Protein AF-A0A7S1PW30-F1 (afdb_monomer_lite)

InterPro domains:
  IPR004843 Calcineurin-like, phosphoesterase domain [PF00149] (22-98)
  IPR025733 Purple acid phosphatase, C-terminal domain [PF14008] (109-166)
  IPR029052 Metallo-dependent phosphatase-like [G3DSA:3.60.21.10] (1-177)
  IPR029052 Metallo-dependent phosphatase-like [SSF56300] (1-169)
  IPR039331 Purple acid phosphatase-like [PTHR22953] (2-166)

Secondary structure (DSSP, 8-state):
----EEEEETTEEEEEE-TTS--STTSHHHHHHHHHHHT--TTT--EEEEEESS-SS--BSSS-TTT-HHHHHHHHHHHHHHHHTT--EEEE-SSSSEEEEPPBTTBEEEEE--S--SS-----B---TTEEEEE-SS-EEEEEEEETTEEEEEEEETTT--EEEEEEEPPPP-----PPP-------------PPPPPPPP------------EEEEE-------SSHHHHHHHHHHHHTTTSTTS-------PPPPP-------

Organism: Alexandrium catenella (NCBI:txid2925)

pLDDT: mean 75.33, std 28.4, range [26.28, 98.69]

Structure (mmCIF, N/CA/C/O backbone):
data_AF-A0A7S1PW30-F1
#
_entry.id   AF-A0A7S1PW30-F1
#
loop_
_atom_site.group_PDB
_atom_site.id
_atom_site.type_symbol
_atom_site.label_atom_id
_atom_site.label_alt_id
_atom_site.label_comp_id
_atom_site.label_asym_id
_atom_site.label_entity_id
_atom_site.label_seq_id
_atom_site.pdbx_PDB_ins_code
_atom_site.Cartn_x
_atom_site.Cartn_y
_atom_site.Cartn_z
_atom_site.occupancy
_atom_site.B_iso_or_equiv
_atom_site.auth_seq_id
_atom_site.auth_comp_id
_atom_site.auth_asym_id
_atom_site.auth_atom_id
_atom_site.pdbx_PDB_model_num
ATOM 1 N N . GLY A 1 1 ? -5.885 22.449 0.051 1.00 41.50 1 GLY A N 1
ATOM 2 C CA . GLY A 1 1 ? -6.879 21.425 -0.323 1.00 41.50 1 GLY A CA 1
ATOM 3 C C . GLY A 1 1 ? -6.753 20.255 0.627 1.00 41.50 1 GLY A C 1
ATOM 4 O O . GLY A 1 1 ? -5.640 20.000 1.075 1.00 41.50 1 GLY A O 1
ATOM 5 N N . ASN A 1 2 ? -7.862 19.587 0.955 1.00 56.00 2 ASN A N 1
ATOM 6 C CA . ASN A 1 2 ? -7.863 18.388 1.801 1.00 56.00 2 ASN A CA 1
ATOM 7 C C . ASN A 1 2 ? -7.032 17.306 1.107 1.00 56.00 2 ASN A C 1
ATOM 9 O O . ASN A 1 2 ? -7.432 16.819 0.054 1.00 56.00 2 ASN A O 1
ATOM 13 N N . SER A 1 3 ? -5.846 17.006 1.635 1.00 85.56 3 SER A N 1
ATOM 14 C CA . SER A 1 3 ? -4.901 16.094 0.978 1.00 85.56 3 SER A CA 1
ATOM 15 C C . SER A 1 3 ? -4.801 14.722 1.649 1.00 85.56 3 SER A C 1
ATOM 17 O O . SER A 1 3 ? -4.144 13.840 1.119 1.00 85.56 3 SER A O 1
ATOM 19 N N . PHE A 1 4 ? -5.517 14.515 2.753 1.00 95.19 4 PHE A N 1
ATOM 20 C CA . PHE A 1 4 ? -5.668 13.244 3.459 1.00 95.19 4 PHE A CA 1
ATOM 21 C C . PHE A 1 4 ? -7.138 13.045 3.837 1.00 95.19 4 PHE A C 1
ATOM 23 O O . PHE A 1 4 ? -7.868 14.025 4.014 1.00 95.19 4 PHE A O 1
ATOM 30 N N . TYR A 1 5 ? -7.588 11.793 3.897 1.00 96.19 5 TYR A N 1
ATOM 31 C CA . TYR A 1 5 ? -8.983 11.448 4.181 1.00 96.19 5 TYR A CA 1
ATOM 32 C C . TYR A 1 5 ? -9.137 9.979 4.586 1.00 96.19 5 TYR A C 1
ATOM 34 O O . TYR A 1 5 ? -8.259 9.152 4.347 1.00 96.19 5 TYR A O 1
ATOM 42 N N . GLY A 1 6 ? -10.282 9.666 5.186 1.00 96.38 6 GLY A N 1
ATOM 43 C CA . GLY A 1 6 ? -10.700 8.320 5.556 1.00 96.38 6 GLY A CA 1
ATOM 44 C C . GLY A 1 6 ? -11.977 7.955 4.812 1.00 96.38 6 GLY A C 1
ATOM 45 O O . GLY A 1 6 ? -12.787 8.827 4.490 1.00 96.38 6 GLY A O 1
ATOM 46 N N . LEU A 1 7 ? -12.140 6.677 4.491 1.00 95.38 7 LEU A N 1
ATOM 47 C CA . LEU A 1 7 ? -13.299 6.174 3.771 1.00 95.38 7 LEU A CA 1
ATOM 48 C C . LEU A 1 7 ? -13.636 4.757 4.235 1.00 95.38 7 LEU A C 1
ATOM 50 O O . LEU A 1 7 ? -12.784 3.873 4.217 1.00 95.38 7 LEU A O 1
ATOM 54 N N . GLN A 1 8 ? -14.898 4.526 4.585 1.00 96.44 8 GLN A N 1
ATOM 55 C CA . GLN A 1 8 ? -15.419 3.186 4.845 1.00 96.44 8 GLN A CA 1
ATOM 56 C C . GLN A 1 8 ? -16.205 2.698 3.628 1.00 96.44 8 GLN A C 1
ATOM 58 O O . GLN A 1 8 ? -17.135 3.365 3.177 1.00 96.44 8 GLN A O 1
ATOM 63 N N . LEU A 1 9 ? -15.832 1.535 3.090 1.00 94.25 9 LEU A N 1
ATOM 64 C CA . LEU A 1 9 ? -16.509 0.898 1.957 1.00 94.25 9 LEU A CA 1
ATOM 65 C C . LEU A 1 9 ? -16.756 -0.576 2.273 1.00 94.25 9 LEU A C 1
ATOM 67 O O . LEU A 1 9 ? -15.846 -1.399 2.194 1.00 94.25 9 LEU A O 1
ATOM 71 N N . GLY A 1 10 ? -17.990 -0.941 2.617 1.00 94.88 10 GLY A N 1
ATOM 72 C CA . GLY A 1 10 ? -18.307 -2.321 2.988 1.00 94.88 10 GLY A CA 1
ATOM 73 C C . GLY A 1 10 ? -17.451 -2.792 4.170 1.00 94.88 10 GLY A C 1
ATOM 74 O O . GLY A 1 10 ? -17.548 -2.238 5.256 1.00 94.88 10 GLY A O 1
ATOM 75 N N . CYS A 1 11 ? -16.600 -3.800 3.956 1.00 96.31 11 CYS A N 1
ATOM 76 C CA . CYS A 1 11 ? -15.772 -4.405 5.007 1.00 96.31 11 CYS A CA 1
ATOM 77 C C . CYS A 1 11 ? -14.372 -3.778 5.180 1.00 96.31 11 CYS A C 1
ATOM 79 O O . CYS A 1 11 ? -13.512 -4.387 5.822 1.00 96.31 11 CYS A O 1
ATOM 81 N N . VAL A 1 12 ? -14.117 -2.591 4.615 1.00 97.69 12 VAL A N 1
ATOM 82 C CA . VAL A 1 12 ? -12.815 -1.913 4.712 1.00 97.69 12 VAL A CA 1
ATOM 83 C C . VAL A 1 12 ? -12.916 -0.485 5.224 1.00 97.69 12 VAL A C 1
ATOM 85 O O . VAL A 1 12 ? -13.768 0.283 4.781 1.00 97.69 12 VAL A O 1
ATOM 88 N N . HIS A 1 13 ? -11.992 -0.133 6.116 1.00 98.12 13 HIS A N 1
ATOM 89 C CA . HIS A 1 13 ? -11.640 1.231 6.484 1.00 98.12 13 HIS A CA 1
ATOM 90 C C . HIS A 1 13 ? -10.336 1.585 5.770 1.00 98.12 13 HIS A C 1
ATOM 92 O O . HIS A 1 13 ? -9.282 0.997 6.014 1.00 98.12 13 HIS A O 1
ATOM 98 N N . LEU A 1 14 ? -10.421 2.520 4.836 1.00 97.94 14 LEU A N 1
ATOM 99 C CA . LEU A 1 14 ? -9.310 3.002 4.033 1.00 97.94 14 LEU A CA 1
ATOM 100 C C . LEU A 1 14 ? -8.870 4.363 4.560 1.00 97.94 14 LEU A C 1
ATOM 102 O O . LEU A 1 14 ? -9.690 5.263 4.717 1.00 97.94 14 LEU A O 1
ATOM 106 N N . ILE A 1 15 ? -7.577 4.522 4.797 1.00 98.25 15 ILE A N 1
ATOM 107 C CA . ILE A 1 15 ? -6.957 5.789 5.179 1.00 98.25 15 ILE A CA 1
ATOM 108 C C . ILE A 1 15 ? -6.058 6.221 4.029 1.00 98.25 15 ILE A C 1
ATOM 110 O O . ILE A 1 15 ? -5.300 5.410 3.509 1.00 98.25 15 ILE A O 1
ATOM 114 N N . ALA A 1 16 ? -6.122 7.483 3.626 1.00 97.94 16 ALA A N 1
ATOM 115 C CA . ALA A 1 16 ? -5.214 8.078 2.659 1.00 97.94 16 ALA A CA 1
ATOM 116 C C . ALA A 1 16 ? -4.397 9.178 3.339 1.00 97.94 16 ALA A C 1
ATOM 118 O O . ALA A 1 16 ? -4.969 10.151 3.832 1.00 97.94 16 ALA A O 1
ATOM 119 N N . LEU A 1 17 ? -3.071 9.028 3.350 1.00 97.69 17 LEU A N 1
ATOM 120 C CA . LEU A 1 17 ? -2.133 10.028 3.860 1.00 97.69 17 LEU A CA 1
ATOM 121 C C . LEU A 1 17 ? -1.359 10.671 2.711 1.00 97.69 17 LEU A C 1
ATOM 123 O O . LEU A 1 17 ? -1.000 10.018 1.729 1.00 97.69 17 LEU A O 1
ATOM 127 N N . ASN A 1 18 ? -1.065 11.958 2.859 1.00 96.56 18 ASN A N 1
ATOM 128 C CA . ASN A 1 18 ? -0.246 12.710 1.927 1.00 96.56 18 ASN A CA 1
ATOM 129 C C . ASN A 1 18 ? 1.173 12.893 2.487 1.00 96.56 18 ASN A C 1
ATOM 131 O O . ASN A 1 18 ? 1.346 13.562 3.510 1.00 96.56 18 ASN A O 1
ATOM 135 N N . PRO A 1 19 ? 2.208 12.360 1.813 1.00 94.69 19 PRO A N 1
ATOM 136 C CA . PRO A 1 19 ? 3.595 12.576 2.217 1.00 94.69 19 PRO A CA 1
ATOM 137 C C . PRO A 1 19 ? 4.085 14.008 1.958 1.00 94.69 19 PRO A C 1
ATOM 139 O O . PRO A 1 19 ? 5.127 14.382 2.476 1.00 94.69 19 PRO A O 1
ATOM 142 N N . TYR A 1 20 ? 3.356 14.821 1.187 1.00 94.25 20 TYR A N 1
ATOM 143 C CA . TYR A 1 20 ? 3.766 16.162 0.748 1.00 94.25 20 TYR A CA 1
ATOM 144 C C . TYR A 1 20 ? 3.061 17.309 1.483 1.00 94.25 20 TYR A C 1
ATOM 146 O O . TYR A 1 20 ? 3.047 18.445 1.009 1.00 94.25 20 TYR A O 1
ATOM 154 N N . THR A 1 21 ? 2.462 17.021 2.635 1.00 92.50 21 THR A N 1
ATOM 155 C CA . THR A 1 21 ? 1.984 18.029 3.589 1.00 92.50 21 THR A CA 1
ATOM 156 C C . THR A 1 21 ? 2.790 17.933 4.882 1.00 92.50 21 THR A C 1
ATOM 158 O O . THR A 1 21 ? 3.492 16.951 5.113 1.00 92.50 21 THR A O 1
ATOM 161 N N . GLU A 1 22 ? 2.690 18.955 5.732 1.00 91.38 22 GLU A N 1
ATOM 162 C CA . GLU A 1 22 ? 3.255 18.920 7.080 1.00 91.38 22 GLU A CA 1
ATOM 163 C C . GLU A 1 22 ? 2.772 17.664 7.825 1.00 91.38 22 GLU A C 1
ATOM 165 O O . GLU A 1 22 ? 1.581 17.339 7.793 1.00 91.38 22 GLU A O 1
ATOM 170 N N . SER A 1 23 ? 3.707 16.945 8.448 1.00 90.69 23 SER A N 1
ATOM 171 C CA . SER A 1 23 ? 3.481 15.606 9.002 1.00 90.69 23 SER A CA 1
ATOM 172 C C . SER A 1 23 ? 4.077 15.422 10.399 1.00 90.69 23 SER A C 1
ATOM 174 O O . SER A 1 23 ? 4.198 14.291 10.859 1.00 90.69 23 SER A O 1
ATOM 176 N N . SER A 1 24 ? 4.494 16.501 11.063 1.00 90.69 24 SER A N 1
ATOM 177 C CA . SER A 1 24 ? 4.845 16.480 12.488 1.00 90.69 24 SER A CA 1
ATOM 178 C C . SER A 1 24 ? 3.660 16.055 13.367 1.00 90.69 24 SER A C 1
ATOM 180 O O . SER A 1 24 ? 2.508 16.092 12.937 1.00 90.69 24 SER A O 1
ATOM 182 N N . GLU A 1 25 ? 3.923 15.695 14.623 1.00 89.06 25 GLU A N 1
ATOM 183 C CA . GLU A 1 25 ? 2.882 15.319 15.597 1.00 89.06 25 GLU A CA 1
ATOM 184 C C . GLU A 1 25 ? 1.859 16.448 15.839 1.00 89.06 25 GLU A C 1
ATOM 186 O O . GLU A 1 25 ? 0.677 16.208 16.061 1.00 89.06 25 GLU A O 1
ATOM 191 N N . ALA A 1 26 ? 2.286 17.708 15.705 1.00 91.00 26 ALA A N 1
ATOM 192 C CA . ALA A 1 26 ? 1.406 18.875 15.790 1.00 91.00 26 ALA A CA 1
ATOM 193 C C . ALA A 1 26 ? 0.643 19.175 14.484 1.00 91.00 26 ALA A C 1
ATOM 195 O O . ALA A 1 26 ? -0.138 20.127 14.431 1.00 91.00 26 ALA A O 1
ATOM 196 N N . SER A 1 27 ? 0.891 18.420 13.410 1.00 94.88 27 SER A N 1
ATOM 197 C CA . SER A 1 27 ? 0.279 18.680 12.109 1.00 94.88 27 SER A CA 1
ATOM 198 C C . SER A 1 27 ? -1.215 18.331 12.101 1.00 94.88 27 SER A C 1
ATOM 200 O O . SER A 1 27 ? -1.629 17.361 12.744 1.00 94.88 27 SER A O 1
ATOM 202 N N . PRO A 1 28 ? -2.030 19.038 11.293 1.00 95.31 28 PRO A N 1
ATOM 203 C CA . PRO A 1 28 ? -3.432 18.677 11.101 1.00 95.31 28 PRO A CA 1
ATOM 204 C C . PRO A 1 28 ? -3.626 17.235 10.618 1.00 95.31 28 PRO A C 1
ATOM 206 O O . PRO A 1 28 ? -4.599 16.597 10.998 1.00 95.31 28 PRO A O 1
ATOM 209 N N . GLN A 1 29 ? -2.703 16.711 9.801 1.00 95.75 29 GLN A N 1
ATOM 210 C CA . GLN A 1 29 ? -2.763 15.336 9.302 1.00 95.75 29 GLN A CA 1
ATOM 211 C C . GLN A 1 29 ? -2.561 14.311 10.419 1.00 95.75 29 GLN A C 1
ATOM 213 O O . GLN A 1 29 ? -3.283 13.319 10.465 1.00 95.75 29 GLN A O 1
ATOM 218 N N . HIS A 1 30 ? -1.595 14.539 11.310 1.00 96.06 30 HIS A N 1
ATOM 219 C CA . HIS A 1 30 ? -1.312 13.619 12.408 1.00 96.06 30 HIS A CA 1
ATOM 220 C C . HIS A 1 30 ? -2.461 13.588 13.422 1.00 96.06 30 HIS A C 1
ATOM 222 O O . HIS A 1 30 ? -2.988 12.520 13.713 1.00 96.06 30 HIS A O 1
ATOM 228 N N . GLN A 1 31 ? -2.930 14.758 13.865 1.00 96.00 31 GLN A N 1
ATOM 229 C CA . GLN A 1 31 ? -4.071 14.862 14.785 1.00 96.00 31 GLN A CA 1
ATOM 230 C C . GLN A 1 31 ? -5.351 14.270 14.182 1.00 96.00 31 GLN A C 1
ATOM 232 O O . GLN A 1 31 ? -6.128 13.603 14.864 1.00 96.00 31 GLN A O 1
ATOM 237 N N . TRP A 1 32 ? -5.572 14.491 12.882 1.00 96.88 32 TRP A N 1
ATOM 238 C CA . TRP A 1 32 ? -6.673 13.861 12.166 1.00 96.88 32 TRP A CA 1
ATOM 239 C C . TRP A 1 32 ? -6.529 12.334 12.133 1.00 96.88 32 TRP A C 1
ATOM 241 O O . TRP A 1 32 ? -7.508 11.636 12.383 1.00 96.88 32 TRP A O 1
ATOM 251 N N . LEU A 1 33 ? -5.329 11.806 11.872 1.00 97.69 33 LEU A N 1
ATOM 252 C CA . LEU A 1 33 ? -5.077 10.365 11.838 1.00 97.69 33 LEU A CA 1
ATOM 253 C C . LEU A 1 33 ? -5.362 9.708 13.195 1.00 97.69 33 LEU A C 1
ATOM 255 O O . LEU A 1 33 ? -5.980 8.646 13.228 1.00 97.69 33 LEU A O 1
ATOM 259 N N . GLU A 1 34 ? -4.966 10.331 14.306 1.00 97.31 34 GLU A N 1
ATOM 260 C CA . GLU A 1 34 ? -5.293 9.841 15.653 1.00 97.31 34 GLU A CA 1
ATOM 261 C C . GLU A 1 34 ? -6.810 9.716 15.857 1.00 97.31 34 GLU A C 1
ATOM 263 O O . GLU A 1 34 ? -7.306 8.680 16.307 1.00 97.31 34 GLU A O 1
ATOM 268 N N . GLN A 1 35 ? -7.560 10.752 15.469 1.00 97.06 35 GLN A N 1
ATOM 269 C CA . GLN A 1 35 ? -9.020 10.772 15.570 1.00 97.06 35 GLN A CA 1
ATOM 270 C C . GLN A 1 35 ? -9.679 9.749 14.640 1.00 97.06 35 GLN A C 1
ATOM 272 O O . GLN A 1 35 ? -10.652 9.102 15.026 1.00 97.06 35 GLN A O 1
ATOM 277 N N . GLU A 1 36 ? -9.158 9.587 13.425 1.00 97.69 36 GLU A N 1
ATOM 278 C CA . GLU A 1 36 ? -9.674 8.634 12.447 1.00 97.69 36 GLU A CA 1
ATOM 279 C C . GLU A 1 36 ? -9.443 7.190 12.909 1.00 97.69 36 GLU A C 1
ATOM 281 O O . GLU A 1 36 ? -10.358 6.370 12.869 1.00 97.69 36 GLU A O 1
ATOM 286 N N . LEU A 1 37 ? -8.256 6.883 13.441 1.00 97.62 37 LEU A N 1
ATOM 287 C CA . LEU A 1 37 ? -7.941 5.560 13.983 1.00 97.62 37 LEU A CA 1
ATOM 288 C C . LEU A 1 37 ? -8.763 5.220 15.229 1.00 97.62 37 LEU A C 1
ATOM 290 O O . LEU A 1 37 ? -9.097 4.052 15.437 1.00 97.62 37 LEU A O 1
ATOM 294 N N . ALA A 1 38 ? -9.146 6.217 16.030 1.00 96.12 38 ALA A N 1
ATOM 295 C CA . ALA A 1 38 ? -10.061 6.016 17.152 1.00 96.12 38 ALA A CA 1
ATOM 296 C C . ALA A 1 38 ? -11.476 5.593 16.708 1.00 96.12 38 ALA A C 1
ATOM 298 O O . ALA A 1 38 ? -12.194 4.968 17.487 1.00 96.12 38 ALA A O 1
ATOM 299 N N . ARG A 1 39 ? -11.867 5.894 15.461 1.00 93.81 39 ARG A N 1
ATOM 300 C CA . ARG A 1 39 ? -13.171 5.532 14.875 1.00 93.81 39 ARG A CA 1
ATOM 301 C C . ARG A 1 39 ? -13.180 4.167 14.192 1.00 93.81 39 ARG A C 1
ATOM 303 O O . ARG A 1 39 ? -14.247 3.706 13.792 1.00 93.81 39 ARG A O 1
ATOM 310 N N . VAL A 1 40 ? -12.021 3.528 14.030 1.00 95.56 40 VAL A N 1
ATOM 311 C CA . VAL A 1 40 ? -11.930 2.219 13.377 1.00 95.56 40 VAL A CA 1
ATOM 312 C C . VAL A 1 40 ? -12.571 1.153 14.265 1.00 95.56 40 VAL A C 1
ATOM 314 O O . VAL A 1 40 ? -12.005 0.737 15.281 1.00 95.56 40 VAL A O 1
ATOM 317 N N . ASP A 1 41 ? -13.726 0.659 13.826 1.00 94.19 41 ASP A N 1
ATOM 318 C CA . ASP A 1 41 ? -14.368 -0.537 14.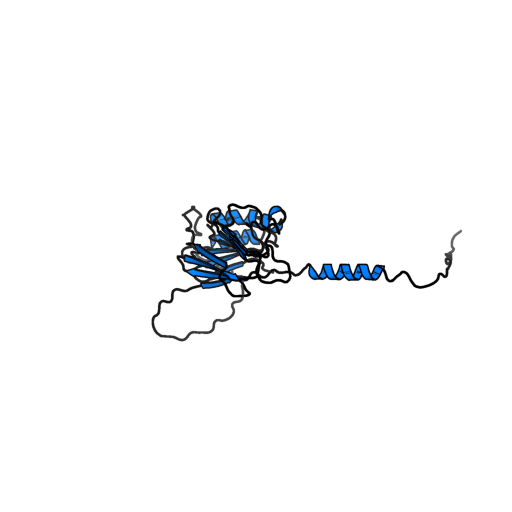362 1.00 94.19 41 ASP A CA 1
ATOM 319 C C . ASP A 1 41 ? -14.070 -1.736 13.449 1.00 94.19 41 ASP A C 1
ATOM 321 O O . ASP A 1 41 ? -14.560 -1.828 12.318 1.00 94.19 41 ASP A O 1
ATOM 325 N N . ARG A 1 42 ? -13.262 -2.681 13.948 1.00 93.81 42 ARG A N 1
ATOM 326 C CA . ARG A 1 42 ? -12.867 -3.893 13.207 1.00 93.81 42 ARG A CA 1
ATOM 327 C C . ARG A 1 42 ? -13.982 -4.946 13.136 1.00 93.81 42 ARG A C 1
ATOM 329 O O . ARG A 1 42 ? -13.849 -5.892 12.365 1.00 93.81 42 ARG A O 1
ATOM 336 N N . GLY A 1 43 ? -15.064 -4.795 13.904 1.00 94.44 43 GLY A N 1
ATOM 337 C CA . GLY A 1 43 ? -16.282 -5.596 13.767 1.00 94.44 43 GLY A CA 1
ATOM 338 C C . GLY A 1 43 ? -17.116 -5.191 12.549 1.00 94.44 43 GLY A C 1
ATOM 339 O O . GLY A 1 43 ? -17.742 -6.046 11.927 1.00 94.44 43 GLY A O 1
ATOM 340 N N . VAL A 1 44 ? -17.071 -3.910 12.170 1.00 95.12 44 VAL A N 1
ATOM 341 C CA . VAL A 1 44 ? -17.742 -3.372 10.971 1.00 95.12 44 VAL A CA 1
ATOM 342 C C . VAL A 1 44 ? -16.815 -3.427 9.755 1.00 95.12 44 VAL A C 1
ATOM 344 O O . VAL A 1 44 ? -17.179 -3.926 8.690 1.00 95.12 44 VAL A O 1
ATOM 347 N N . THR A 1 45 ? -15.582 -2.957 9.932 1.00 97.06 45 THR A N 1
ATOM 348 C CA . THR A 1 45 ? -14.543 -2.872 8.899 1.00 97.06 45 THR A CA 1
ATOM 349 C C . THR A 1 45 ? -13.336 -3.728 9.284 1.00 97.06 45 THR A C 1
ATOM 351 O O . THR A 1 45 ? -12.341 -3.224 9.809 1.00 97.06 45 THR A O 1
ATOM 354 N N . PRO A 1 46 ? -13.393 -5.054 9.072 1.00 96.81 46 PRO A N 1
ATOM 355 C CA . PRO A 1 46 ? -12.303 -5.942 9.457 1.00 96.81 46 PRO A CA 1
ATOM 356 C C . PRO A 1 46 ? -10.990 -5.610 8.747 1.00 96.81 46 PRO A C 1
ATOM 358 O O . PRO A 1 46 ? -9.938 -5.830 9.343 1.00 96.81 46 PRO A O 1
ATOM 361 N N . HIS A 1 47 ? -11.019 -5.038 7.538 1.00 97.69 47 HIS A N 1
ATOM 362 C CA . HIS A 1 47 ? -9.812 -4.583 6.840 1.00 97.69 47 HIS A CA 1
ATOM 363 C C . HIS A 1 47 ? -9.489 -3.123 7.158 1.00 97.69 47 HIS A C 1
ATOM 365 O O . HIS A 1 47 ? -10.333 -2.253 6.969 1.00 97.69 47 HIS A O 1
ATOM 371 N N . LEU A 1 48 ? -8.250 -2.849 7.561 1.00 98.25 48 LEU A N 1
ATOM 372 C CA . LEU A 1 48 ? -7.686 -1.509 7.709 1.00 98.25 48 LEU A CA 1
ATOM 373 C C . LEU A 1 48 ? -6.505 -1.356 6.748 1.00 98.25 48 LEU A C 1
ATOM 375 O O . LEU A 1 48 ? -5.499 -2.059 6.883 1.00 98.25 48 LEU A O 1
ATOM 379 N N . LEU A 1 49 ? -6.625 -0.433 5.794 1.00 98.50 49 LEU A N 1
ATOM 380 C CA . LEU A 1 49 ? -5.653 -0.234 4.717 1.00 98.50 49 LEU A CA 1
ATOM 381 C C . LEU A 1 49 ? -5.186 1.223 4.651 1.00 98.50 49 LEU A C 1
ATOM 383 O O . LEU A 1 49 ? -5.973 2.138 4.889 1.00 98.50 49 LEU A O 1
ATOM 387 N N . LEU A 1 50 ? -3.930 1.433 4.258 1.00 98.62 50 LEU A N 1
ATOM 388 C CA . LEU A 1 50 ? -3.373 2.758 3.975 1.00 98.62 50 LEU A CA 1
ATOM 389 C C . LEU A 1 50 ? -3.103 2.919 2.480 1.00 98.62 50 LEU A C 1
ATOM 391 O O . LEU A 1 50 ? -2.503 2.045 1.855 1.00 98.62 50 LEU A O 1
ATOM 395 N N . LEU A 1 51 ? -3.464 4.081 1.948 1.00 98.25 51 LEU A N 1
ATOM 396 C CA . LEU A 1 51 ? -2.947 4.634 0.707 1.00 98.25 51 LEU A CA 1
ATOM 397 C C . LEU A 1 51 ? -1.987 5.779 1.030 1.00 98.25 51 LEU A C 1
ATOM 399 O O . LEU A 1 51 ? -2.308 6.681 1.800 1.00 98.25 51 LEU A O 1
ATOM 403 N N . THR A 1 52 ? -0.820 5.773 0.407 1.00 97.56 52 THR A N 1
ATOM 404 C CA . THR A 1 52 ? 0.122 6.898 0.432 1.00 97.56 52 THR A CA 1
ATOM 405 C C . THR A 1 52 ? 0.819 6.968 -0.913 1.00 97.56 52 THR A C 1
ATOM 407 O O . THR A 1 52 ? 1.024 5.941 -1.547 1.00 97.56 52 THR A O 1
ATOM 410 N N . HIS A 1 53 ? 1.180 8.156 -1.393 1.00 97.06 53 HIS A N 1
ATOM 411 C CA . HIS A 1 53 ? 1.830 8.246 -2.699 1.00 97.06 53 HIS A CA 1
ATOM 412 C C . HIS A 1 53 ? 3.212 7.577 -2.697 1.00 97.06 53 HIS A C 1
ATOM 414 O O . HIS A 1 53 ? 3.465 6.705 -3.525 1.00 97.06 53 HIS A O 1
ATOM 420 N N . ALA A 1 54 ? 4.071 7.945 -1.745 1.00 96.81 54 ALA A N 1
ATOM 421 C CA . ALA A 1 54 ? 5.432 7.433 -1.648 1.00 96.81 54 ALA A CA 1
ATOM 422 C C . ALA A 1 54 ? 5.514 6.189 -0.737 1.00 96.81 54 ALA A C 1
ATOM 424 O O . ALA A 1 54 ? 4.937 6.207 0.360 1.00 96.81 54 ALA A O 1
ATOM 425 N N . PRO A 1 55 ? 6.206 5.118 -1.172 1.00 97.38 55 PRO A N 1
ATOM 426 C CA . PRO A 1 55 ? 6.338 3.871 -0.427 1.00 97.38 55 PRO A CA 1
ATOM 427 C C . PRO A 1 55 ? 7.199 4.042 0.825 1.00 97.38 55 PRO A C 1
ATOM 429 O O . PRO A 1 55 ? 8.154 4.810 0.846 1.00 97.38 55 PRO A O 1
ATOM 432 N N . TRP A 1 56 ? 6.874 3.287 1.874 1.00 96.12 56 TRP A N 1
ATOM 433 C CA . TRP A 1 56 ? 7.688 3.224 3.098 1.00 96.12 56 TRP A CA 1
ATOM 434 C C . TRP A 1 56 ? 8.705 2.090 3.081 1.00 96.12 56 TRP A C 1
ATOM 436 O O . TRP A 1 56 ? 9.703 2.173 3.785 1.00 96.12 56 TRP A O 1
ATOM 446 N N . GLU A 1 57 ? 8.436 1.051 2.295 1.00 96.06 57 GLU A N 1
ATOM 447 C CA . GLU A 1 57 ? 9.264 -0.143 2.155 1.00 96.06 57 GLU A CA 1
ATOM 448 C C . GLU A 1 57 ? 9.286 -0.531 0.677 1.00 96.06 57 GLU A C 1
ATOM 450 O O . GLU A 1 57 ? 8.231 -0.774 0.085 1.00 96.06 57 GLU A O 1
ATOM 455 N N . HIS A 1 58 ? 10.476 -0.547 0.081 1.00 97.25 58 HIS A N 1
ATOM 456 C CA . HIS A 1 58 ? 10.743 -1.006 -1.281 1.00 97.25 58 HIS A CA 1
ATOM 457 C C . HIS A 1 58 ? 12.245 -1.257 -1.447 1.00 97.25 58 HIS A C 1
ATOM 459 O O . HIS A 1 58 ? 13.056 -0.828 -0.631 1.00 97.25 58 HIS A O 1
ATOM 465 N N . SER A 1 59 ? 12.628 -1.934 -2.524 1.00 97.75 59 SER A N 1
ATOM 466 C CA . SER A 1 59 ? 14.028 -2.237 -2.843 1.00 97.75 59 SER A CA 1
ATOM 467 C C . SER A 1 59 ? 14.499 -1.638 -4.167 1.00 97.75 59 SER A C 1
ATOM 469 O O . SER A 1 59 ? 15.633 -1.883 -4.579 1.00 97.75 59 SER A O 1
ATOM 471 N N . SER A 1 60 ? 13.657 -0.859 -4.855 1.00 97.19 60 SER A N 1
ATOM 472 C CA . SER A 1 60 ? 14.066 -0.091 -6.041 1.00 97.19 60 SER A CA 1
ATOM 473 C C . SER A 1 60 ? 15.326 0.726 -5.757 1.00 97.19 60 SER A C 1
ATOM 475 O O . SER A 1 60 ? 15.451 1.310 -4.686 1.00 97.19 60 SER A O 1
ATOM 477 N N . ARG A 1 61 ? 16.243 0.807 -6.729 1.00 96.94 61 ARG A N 1
ATOM 478 C CA . ARG A 1 61 ? 17.435 1.670 -6.666 1.00 96.94 61 ARG A CA 1
ATOM 479 C C . ARG A 1 61 ? 17.120 3.161 -6.798 1.00 96.94 61 ARG A C 1
ATOM 481 O O . ARG A 1 61 ? 17.994 3.973 -6.512 1.00 96.94 61 ARG A O 1
ATOM 488 N N . VAL A 1 62 ? 15.912 3.506 -7.232 1.00 95.12 62 VAL A N 1
ATOM 489 C CA . VAL A 1 62 ? 15.417 4.878 -7.399 1.00 95.12 62 VAL A CA 1
ATOM 490 C C . VAL A 1 62 ? 14.417 5.197 -6.287 1.00 95.12 62 VAL A C 1
ATOM 492 O O . VAL A 1 62 ? 13.657 4.309 -5.895 1.00 95.12 62 VAL A O 1
ATOM 495 N N . HIS A 1 63 ? 14.420 6.452 -5.821 1.00 94.62 63 HIS A N 1
ATOM 496 C CA . HIS A 1 63 ? 13.615 6.957 -4.698 1.00 94.62 63 HIS A CA 1
ATOM 497 C C . HIS A 1 63 ? 13.909 6.272 -3.363 1.00 94.62 63 HIS A C 1
ATOM 499 O O . HIS A 1 63 ? 12.984 5.930 -2.637 1.00 94.62 63 HIS A O 1
ATOM 505 N N . GLN A 1 64 ? 15.190 6.055 -3.043 1.00 93.50 64 GLN A N 1
ATOM 506 C CA . GLN A 1 64 ? 15.583 5.523 -1.735 1.00 93.50 64 GLN A CA 1
ATOM 507 C C . GLN A 1 64 ? 14.957 6.341 -0.604 1.00 93.50 64 GLN A C 1
ATOM 509 O O . GLN A 1 64 ? 14.957 7.573 -0.648 1.00 93.50 64 GLN A O 1
ATOM 514 N N . ILE A 1 65 ? 14.438 5.656 0.414 1.00 88.50 65 ILE A N 1
ATOM 515 C CA . ILE A 1 65 ? 13.696 6.297 1.503 1.00 88.50 65 ILE A CA 1
ATOM 516 C C . ILE A 1 65 ? 14.550 7.336 2.247 1.00 88.50 65 ILE A C 1
ATOM 518 O O . ILE A 1 65 ? 14.032 8.368 2.680 1.00 88.50 65 ILE A O 1
ATOM 522 N N . GLU A 1 66 ? 15.865 7.114 2.322 1.00 87.62 66 GLU A N 1
ATOM 523 C CA . GLU A 1 66 ? 16.841 8.018 2.936 1.00 87.62 66 GLU A CA 1
ATOM 524 C C . GLU A 1 66 ? 16.925 9.376 2.217 1.00 87.62 66 GLU A C 1
ATOM 526 O O . GLU A 1 66 ? 17.196 10.399 2.853 1.00 87.62 66 GLU A O 1
ATOM 531 N N . ASP A 1 67 ? 16.637 9.399 0.913 1.00 91.5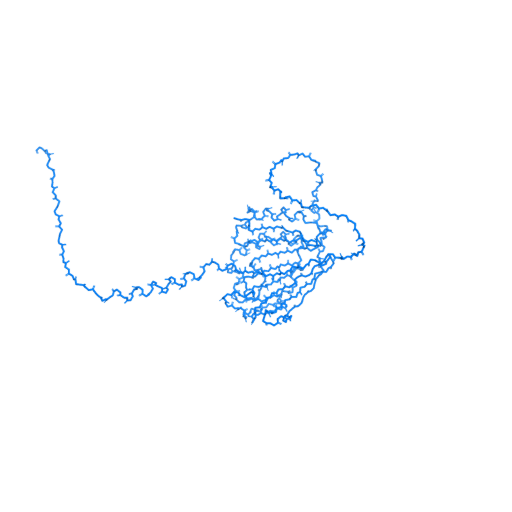6 67 ASP A N 1
ATOM 532 C CA . ASP A 1 67 ? 16.605 10.610 0.089 1.00 91.56 67 ASP A CA 1
ATOM 533 C C . ASP A 1 67 ? 15.210 11.276 0.085 1.00 91.56 67 ASP A C 1
ATOM 535 O O . ASP A 1 67 ? 15.069 12.464 -0.221 1.00 91.56 67 ASP A O 1
ATOM 539 N N . GLU A 1 68 ? 14.167 10.556 0.510 1.00 94.44 68 GLU A N 1
ATOM 540 C CA . GLU A 1 68 ? 12.763 10.983 0.509 1.00 94.44 68 GLU A CA 1
ATOM 541 C C . GLU A 1 68 ? 12.337 11.555 1.875 1.00 94.44 68 GLU A C 1
ATOM 543 O O . GLU A 1 68 ? 11.559 10.972 2.639 1.00 94.44 68 GLU A O 1
ATOM 548 N N . ARG A 1 69 ? 12.844 12.751 2.207 1.00 94.62 69 ARG A N 1
ATOM 549 C CA . ARG A 1 69 ? 12.640 13.385 3.531 1.00 94.62 69 ARG A CA 1
ATOM 550 C C . ARG A 1 69 ? 11.173 13.528 3.943 1.00 94.62 69 ARG A C 1
ATOM 552 O O . ARG A 1 69 ? 10.860 13.363 5.120 1.00 94.62 69 ARG A O 1
ATOM 559 N N . ALA A 1 70 ? 10.295 13.880 3.007 1.00 94.06 70 ALA A N 1
ATOM 560 C CA . ALA A 1 70 ? 8.877 14.096 3.291 1.00 94.06 70 ALA A CA 1
ATOM 561 C C . ALA A 1 70 ? 8.184 12.770 3.665 1.00 94.06 70 ALA A C 1
ATOM 563 O O . ALA A 1 70 ? 7.517 12.673 4.694 1.00 94.06 70 ALA A O 1
ATOM 564 N N . THR A 1 71 ? 8.478 11.711 2.909 1.00 95.25 71 THR A N 1
ATOM 565 C CA . THR A 1 71 ? 8.034 10.337 3.171 1.00 95.25 71 THR A CA 1
ATOM 566 C C . THR A 1 71 ? 8.549 9.816 4.509 1.00 95.25 71 THR A C 1
ATOM 568 O O . THR A 1 71 ? 7.768 9.289 5.300 1.00 95.25 71 THR A O 1
ATOM 571 N N . THR A 1 72 ? 9.837 10.021 4.804 1.00 95.56 72 THR A N 1
ATOM 572 C CA . THR A 1 72 ? 10.447 9.602 6.074 1.00 95.56 72 THR A CA 1
ATOM 573 C C . THR A 1 72 ? 9.789 10.284 7.275 1.00 95.56 72 THR A C 1
ATOM 575 O O . THR A 1 72 ? 9.479 9.620 8.263 1.00 95.56 72 THR A O 1
ATOM 578 N N . ARG A 1 73 ? 9.509 11.594 7.197 1.00 95.38 73 ARG A N 1
ATOM 579 C CA . ARG A 1 73 ? 8.801 12.314 8.271 1.00 95.38 73 ARG A CA 1
ATOM 580 C C . ARG A 1 73 ? 7.379 11.799 8.468 1.00 95.38 73 ARG A C 1
ATOM 582 O O . ARG A 1 73 ? 6.971 11.603 9.610 1.00 95.38 73 ARG A O 1
ATOM 589 N N . LEU A 1 74 ? 6.642 11.555 7.381 1.00 96.25 74 LEU A N 1
ATOM 590 C CA . LEU A 1 74 ? 5.289 11.006 7.466 1.00 96.25 74 LEU A CA 1
ATOM 591 C C . LEU A 1 74 ? 5.298 9.624 8.118 1.00 96.25 74 LEU A C 1
ATOM 593 O O . LEU A 1 74 ? 4.505 9.374 9.027 1.00 96.25 74 LEU A O 1
ATOM 597 N N . ARG A 1 75 ? 6.198 8.743 7.665 1.00 96.38 75 ARG A N 1
ATOM 598 C CA . ARG A 1 75 ? 6.371 7.399 8.214 1.00 96.38 75 ARG A CA 1
ATOM 599 C C . ARG A 1 75 ? 6.684 7.462 9.705 1.00 96.38 75 ARG A C 1
ATOM 601 O O . ARG A 1 75 ? 5.977 6.833 10.481 1.00 96.38 75 ARG A O 1
ATOM 608 N N . TYR A 1 76 ? 7.673 8.262 10.109 1.00 96.19 76 TYR A N 1
ATOM 609 C CA . TYR A 1 76 ? 8.064 8.400 11.514 1.00 96.19 76 TYR A CA 1
ATOM 610 C C . TYR A 1 76 ? 6.885 8.805 12.409 1.00 96.19 76 TYR A C 1
ATOM 612 O O . TYR A 1 76 ? 6.670 8.198 13.454 1.00 96.19 76 TYR A O 1
ATOM 620 N N . ALA A 1 77 ? 6.082 9.779 11.974 1.00 96.00 77 ALA A N 1
ATOM 621 C CA . ALA A 1 77 ? 4.937 10.249 12.746 1.00 96.00 77 ALA A CA 1
ATOM 622 C C . ALA A 1 77 ? 3.726 9.296 12.704 1.00 96.00 77 ALA A C 1
ATOM 624 O O . ALA A 1 77 ? 2.941 9.266 13.643 1.00 96.00 77 ALA A O 1
ATOM 625 N N . SER A 1 78 ? 3.531 8.529 11.626 1.00 96.88 78 SER A N 1
ATOM 626 C CA . SER A 1 78 ? 2.272 7.792 11.390 1.00 96.88 78 SER A CA 1
ATOM 627 C C . SER A 1 78 ? 2.384 6.281 11.598 1.00 96.88 78 SER A C 1
ATOM 629 O O . SER A 1 78 ? 1.410 5.635 11.986 1.00 96.88 78 SER A O 1
ATOM 631 N N . GLU A 1 79 ? 3.552 5.688 11.338 1.00 96.38 79 GLU A N 1
ATOM 632 C CA . GLU A 1 79 ? 3.768 4.241 11.433 1.00 96.38 79 GLU A CA 1
ATOM 633 C C . GLU A 1 79 ? 3.486 3.687 12.843 1.00 96.38 79 GLU A C 1
ATOM 635 O O . GLU A 1 79 ? 2.820 2.650 12.919 1.00 96.38 79 GLU A O 1
ATOM 640 N N . PRO A 1 80 ? 3.877 4.347 13.957 1.00 96.19 80 PRO A N 1
ATOM 641 C CA . PRO A 1 80 ? 3.548 3.859 15.298 1.00 96.19 80 PRO A CA 1
ATOM 642 C C . PRO A 1 80 ? 2.036 3.732 15.535 1.00 96.19 80 PRO A C 1
ATOM 644 O O . PRO A 1 80 ? 1.570 2.681 15.986 1.00 96.19 80 PRO A O 1
ATOM 647 N N . LEU A 1 81 ? 1.261 4.755 15.152 1.00 97.06 81 LEU A N 1
ATOM 648 C CA . LEU A 1 81 ? -0.199 4.775 15.293 1.00 97.06 81 LEU A CA 1
ATOM 649 C C . LEU A 1 81 ? -0.856 3.660 14.465 1.00 97.06 81 LEU A C 1
ATOM 651 O O . LEU A 1 81 ? -1.711 2.918 14.952 1.00 97.06 81 LEU A O 1
ATOM 655 N N . LEU A 1 82 ? -0.413 3.482 13.219 1.00 97.06 82 LEU A N 1
ATOM 656 C CA . LEU A 1 82 ? -0.942 2.458 12.315 1.00 97.06 82 LEU A CA 1
ATOM 657 C C . LEU A 1 82 ? -0.567 1.034 12.750 1.00 97.06 82 LEU A C 1
ATOM 659 O O . LEU A 1 82 ? -1.386 0.115 12.644 1.00 97.06 82 L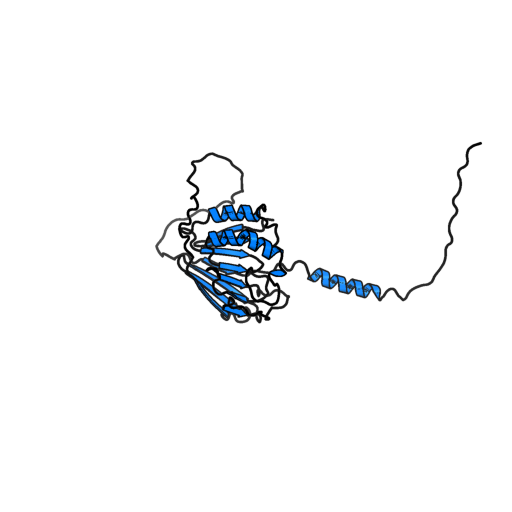EU A O 1
ATOM 663 N N . LYS A 1 83 ? 0.649 0.832 13.277 1.00 95.25 83 LYS A N 1
ATOM 664 C CA . LYS A 1 83 ? 1.073 -0.450 13.862 1.00 95.25 83 LYS A CA 1
ATOM 665 C C . LYS A 1 83 ? 0.245 -0.787 15.099 1.00 95.25 83 LYS A C 1
ATOM 667 O O . LYS A 1 83 ? -0.206 -1.930 15.221 1.00 95.25 83 LYS A O 1
ATOM 672 N N . GLN A 1 84 ? -0.020 0.193 15.965 1.00 94.69 84 GLN A N 1
ATOM 673 C CA . GLN A 1 84 ? -0.910 0.031 17.116 1.00 94.69 84 GLN A CA 1
ATOM 674 C C . GLN A 1 84 ? -2.343 -0.315 16.681 1.00 94.69 84 GLN A C 1
ATOM 676 O O . GLN A 1 84 ? -2.960 -1.211 17.257 1.00 94.69 84 GLN A O 1
ATOM 681 N N . ALA A 1 85 ? -2.840 0.310 15.611 1.00 95.88 85 ALA A N 1
ATOM 682 C CA . ALA A 1 85 ? -4.136 -0.003 15.006 1.00 95.88 85 ALA A CA 1
ATOM 683 C C . ALA A 1 85 ? -4.163 -1.326 14.209 1.00 95.88 85 ALA A C 1
ATOM 685 O O . ALA A 1 85 ? -5.218 -1.731 13.714 1.00 95.88 85 ALA A O 1
ATOM 686 N N . ARG A 1 86 ? -3.024 -2.031 14.114 1.00 95.50 86 ARG A N 1
ATOM 687 C CA . ARG A 1 86 ? -2.867 -3.318 13.415 1.00 95.50 86 ARG A CA 1
ATOM 688 C C . ARG A 1 86 ? -3.292 -3.219 11.950 1.00 95.50 86 ARG A C 1
ATOM 690 O O . ARG A 1 86 ? -4.100 -4.024 11.487 1.00 95.50 86 ARG A O 1
ATOM 697 N N . ILE A 1 87 ? -2.750 -2.232 11.237 1.00 97.75 87 ILE A N 1
ATOM 698 C CA . ILE A 1 87 ? -2.946 -2.088 9.791 1.00 97.75 87 ILE A CA 1
ATOM 699 C C . ILE A 1 87 ? -2.572 -3.376 9.034 1.00 97.75 87 ILE A C 1
ATOM 701 O O . ILE A 1 87 ? -1.609 -4.070 9.393 1.00 97.75 87 ILE A O 1
ATOM 705 N N . ASP A 1 88 ? -3.347 -3.709 7.999 1.00 97.81 88 ASP A N 1
ATOM 706 C CA . ASP A 1 88 ? -3.188 -4.954 7.240 1.00 97.81 88 ASP A CA 1
ATOM 707 C C . ASP A 1 88 ? -2.215 -4.795 6.067 1.00 97.81 88 ASP A C 1
ATOM 709 O O . ASP A 1 88 ? -1.313 -5.621 5.879 1.00 97.81 88 ASP A O 1
ATOM 713 N N . ALA A 1 89 ? -2.391 -3.729 5.283 1.00 98.25 89 ALA A N 1
ATOM 714 C CA . ALA A 1 89 ? -1.565 -3.450 4.119 1.00 98.25 89 ALA A CA 1
ATOM 715 C C . ALA A 1 89 ? -1.479 -1.955 3.789 1.00 98.25 89 ALA A C 1
ATOM 717 O O . ALA A 1 89 ? -2.373 -1.167 4.109 1.00 98.25 89 ALA A O 1
ATOM 718 N N . ILE A 1 90 ? -0.391 -1.599 3.113 1.00 98.62 90 ILE A N 1
ATOM 719 C CA . ILE A 1 90 ? -0.083 -0.262 2.620 1.00 98.62 90 ILE A CA 1
ATOM 720 C C . ILE A 1 90 ? 0.075 -0.349 1.105 1.00 98.62 90 ILE A C 1
ATOM 722 O O . ILE A 1 90 ? 0.865 -1.152 0.610 1.00 98.62 90 ILE A O 1
ATOM 726 N N . PHE A 1 91 ? -0.660 0.486 0.380 1.00 98.69 91 PHE A N 1
ATOM 727 C CA . PHE A 1 91 ? -0.550 0.632 -1.065 1.00 98.69 91 PHE A CA 1
ATOM 728 C C . PHE A 1 91 ? 0.055 1.986 -1.401 1.00 98.69 91 PHE A C 1
ATOM 730 O O . PHE A 1 91 ? -0.314 3.015 -0.829 1.00 98.69 91 PHE A O 1
ATOM 737 N N . SER A 1 92 ? 0.984 1.969 -2.347 1.00 98.38 92 SER A N 1
ATOM 738 C CA . SER A 1 92 ? 1.740 3.143 -2.755 1.00 98.38 92 SER A CA 1
ATOM 739 C C . SER A 1 92 ? 2.087 3.141 -4.234 1.00 98.38 92 SER A C 1
ATOM 741 O O . SER A 1 92 ? 1.935 2.127 -4.912 1.00 98.38 92 SER A O 1
ATOM 743 N N . GLY A 1 93 ? 2.493 4.303 -4.738 1.00 96.81 93 GLY A N 1
ATOM 744 C CA . GLY A 1 93 ? 2.973 4.509 -6.100 1.00 96.81 93 GLY A CA 1
ATOM 745 C C . GLY A 1 93 ? 4.413 5.011 -6.072 1.00 96.81 93 GLY A C 1
ATOM 746 O O . GLY A 1 93 ? 5.265 4.365 -5.466 1.00 96.81 93 GLY A O 1
ATOM 747 N N . HIS A 1 94 ? 4.649 6.175 -6.691 1.00 97.50 94 HIS A N 1
ATOM 748 C CA . HIS A 1 94 ? 5.917 6.929 -6.716 1.00 97.50 94 HIS A CA 1
ATOM 749 C C . HIS A 1 94 ? 7.077 6.216 -7.422 1.00 97.50 94 HIS A C 1
ATOM 751 O O . HIS A 1 94 ? 7.558 6.679 -8.445 1.00 97.50 94 HIS A O 1
ATOM 757 N N . VAL A 1 95 ? 7.478 5.041 -6.946 1.00 97.88 95 VAL A N 1
ATOM 758 C CA . VAL A 1 95 ? 8.434 4.171 -7.636 1.00 97.88 95 VAL A CA 1
ATOM 759 C C . VAL A 1 95 ? 7.743 3.555 -8.854 1.00 97.88 95 VAL A C 1
ATOM 761 O O . VAL A 1 95 ? 6.772 2.812 -8.710 1.00 97.88 95 VAL A O 1
ATOM 764 N N . HIS A 1 96 ? 8.243 3.844 -10.059 1.00 98.00 96 HIS A N 1
ATOM 765 C CA . HIS A 1 96 ? 7.689 3.377 -11.338 1.00 98.00 96 HIS A CA 1
ATOM 766 C C . HIS A 1 96 ? 7.988 1.899 -11.618 1.00 98.00 96 HIS A C 1
ATOM 768 O O . HIS A 1 96 ? 8.628 1.534 -12.601 1.00 98.00 96 HIS A O 1
ATOM 774 N N . ALA A 1 97 ? 7.531 1.040 -10.720 1.00 98.25 97 ALA A N 1
ATOM 775 C CA . ALA A 1 97 ? 7.617 -0.403 -10.806 1.00 98.25 97 ALA A CA 1
ATOM 776 C C . ALA A 1 97 ? 6.463 -1.029 -10.009 1.00 98.25 97 ALA A C 1
ATOM 778 O O . ALA A 1 97 ? 5.705 -0.335 -9.316 1.00 98.25 97 ALA A O 1
ATOM 779 N N . TYR A 1 98 ? 6.345 -2.346 -10.109 1.00 98.62 98 TYR A N 1
ATOM 780 C CA . TYR A 1 98 ? 5.591 -3.157 -9.173 1.00 98.62 98 TYR A CA 1
ATOM 781 C C . TYR A 1 98 ? 6.531 -3.811 -8.163 1.00 98.62 98 TYR A C 1
ATOM 783 O O . TYR A 1 98 ? 7.529 -4.430 -8.535 1.00 98.62 98 TYR A O 1
ATOM 791 N N . GLU A 1 99 ? 6.192 -3.724 -6.883 1.00 98.69 99 GLU A N 1
ATOM 792 C CA . GLU A 1 99 ? 6.859 -4.492 -5.838 1.00 98.69 99 GLU A CA 1
ATOM 793 C C . GLU A 1 99 ? 5.862 -4.890 -4.751 1.00 98.69 99 GLU A C 1
ATOM 795 O O . GLU A 1 99 ? 5.027 -4.095 -4.321 1.00 98.69 99 GLU A O 1
ATOM 800 N N . ARG A 1 100 ? 5.969 -6.127 -4.269 1.00 98.50 100 ARG A N 1
ATOM 801 C CA . ARG A 1 100 ? 5.256 -6.595 -3.082 1.00 98.50 100 ARG A CA 1
ATOM 802 C C . ARG A 1 100 ? 6.246 -7.107 -2.055 1.00 98.50 100 ARG A C 1
ATOM 804 O O . ARG A 1 100 ? 7.109 -7.925 -2.375 1.00 98.50 100 ARG A O 1
ATOM 811 N N . SER A 1 101 ? 6.063 -6.708 -0.802 1.00 98.50 101 SER A N 1
ATOM 812 C CA . SER A 1 101 ? 6.850 -7.231 0.310 1.00 98.50 101 SER A CA 1
ATOM 813 C C . SER A 1 101 ? 6.296 -8.559 0.857 1.00 98.50 101 SER A C 1
ATOM 815 O O . SER A 1 101 ? 5.099 -8.861 0.771 1.00 98.50 101 SER A O 1
ATOM 817 N N . HIS A 1 102 ? 7.153 -9.351 1.500 1.00 97.81 102 HIS A N 1
ATOM 818 C CA . HIS A 1 102 ? 6.729 -10.232 2.584 1.00 97.81 102 HIS A CA 1
ATOM 819 C C . HIS A 1 102 ? 6.140 -9.384 3.728 1.00 97.81 102 HIS A C 1
ATOM 821 O O . HIS A 1 102 ? 6.448 -8.193 3.830 1.00 97.81 102 HIS A O 1
ATOM 827 N N . PRO A 1 103 ? 5.277 -9.939 4.599 1.00 96.44 103 PRO A N 1
ATOM 828 C CA . PRO A 1 103 ? 4.762 -9.177 5.730 1.00 96.44 103 PRO A CA 1
ATOM 829 C C . PRO A 1 103 ? 5.892 -8.754 6.681 1.00 96.44 103 PRO A C 1
ATOM 831 O O . PRO A 1 103 ? 6.571 -9.611 7.242 1.00 96.44 103 PRO A O 1
ATOM 834 N N . ILE A 1 104 ? 6.046 -7.451 6.907 1.00 95.62 104 ILE A N 1
ATOM 835 C CA . ILE A 1 104 ? 6.974 -6.862 7.882 1.00 95.62 104 ILE A CA 1
ATOM 836 C C . ILE A 1 104 ? 6.137 -6.483 9.102 1.00 95.62 104 ILE A C 1
ATOM 838 O O . ILE A 1 104 ? 5.171 -5.731 8.986 1.00 95.62 104 ILE A O 1
ATOM 842 N N . ASP A 1 105 ? 6.399 -7.091 10.260 1.00 93.12 105 ASP A N 1
ATOM 843 C CA . ASP A 1 105 ? 5.541 -6.976 11.455 1.00 93.12 105 ASP A CA 1
ATOM 844 C C . ASP A 1 105 ? 4.050 -7.281 11.179 1.00 93.12 105 ASP A C 1
ATOM 846 O O . ASP A 1 105 ? 3.134 -6.751 11.821 1.00 93.12 105 ASP A O 1
ATOM 850 N N . GLY A 1 106 ? 3.787 -8.140 10.190 1.00 93.38 106 GLY A N 1
ATOM 851 C CA . GLY A 1 106 ? 2.448 -8.497 9.719 1.00 93.38 106 GLY A CA 1
ATOM 852 C C . GLY A 1 106 ? 1.800 -7.508 8.740 1.00 93.38 106 GLY A C 1
ATOM 853 O O . GLY A 1 106 ? 0.698 -7.804 8.275 1.00 93.38 106 GLY A O 1
ATOM 854 N N . VAL A 1 107 ? 2.452 -6.388 8.411 1.00 97.12 107 VAL A N 1
ATOM 855 C CA . VAL A 1 107 ? 2.003 -5.399 7.414 1.00 97.12 107 VAL A CA 1
ATOM 856 C C . VAL A 1 107 ? 2.572 -5.753 6.044 1.00 97.12 107 VAL A C 1
ATOM 858 O O . VAL A 1 107 ? 3.757 -6.052 5.918 1.00 97.12 107 VAL A O 1
ATOM 861 N N . ARG A 1 108 ? 1.738 -5.736 5.003 1.00 97.19 108 ARG A N 1
ATOM 862 C CA . ARG A 1 108 ? 2.185 -5.933 3.612 1.00 97.19 108 ARG A CA 1
ATOM 863 C C . ARG A 1 108 ? 2.314 -4.598 2.903 1.00 97.19 108 ARG A C 1
ATOM 865 O O . ARG A 1 108 ? 1.402 -3.782 2.986 1.00 97.19 108 ARG A O 1
ATOM 872 N N . HIS A 1 109 ? 3.398 -4.416 2.165 1.00 98.44 109 HIS A N 1
ATOM 873 C CA . HIS A 1 109 ? 3.600 -3.244 1.329 1.00 98.44 109 HIS A CA 1
ATOM 874 C C . HIS A 1 109 ? 3.424 -3.631 -0.135 1.00 98.44 109 HIS A C 1
ATOM 876 O O . HIS A 1 109 ? 3.995 -4.619 -0.602 1.00 98.44 109 HIS A O 1
ATOM 882 N N . PHE A 1 110 ? 2.609 -2.851 -0.833 1.00 98.69 110 PHE A N 1
ATOM 883 C CA . PHE A 1 110 ? 2.387 -2.939 -2.265 1.00 98.69 110 PHE A CA 1
ATOM 884 C C . PHE A 1 110 ? 2.803 -1.610 -2.889 1.00 98.69 110 PHE A C 1
ATOM 886 O O . PHE A 1 110 ? 2.243 -0.553 -2.585 1.00 98.69 110 PHE A O 1
ATOM 893 N N . VAL A 1 111 ? 3.782 -1.674 -3.774 1.00 98.56 111 VAL A N 1
ATOM 894 C CA . VAL A 1 111 ? 4.184 -0.586 -4.655 1.00 98.56 111 VAL A CA 1
ATOM 895 C C . VAL A 1 111 ? 3.597 -0.898 -6.022 1.00 98.56 111 VAL A C 1
ATOM 897 O O . VAL A 1 111 ? 3.914 -1.919 -6.621 1.00 98.56 111 VAL A O 1
ATOM 900 N N . ALA A 1 112 ? 2.701 -0.044 -6.496 1.00 98.19 112 ALA A N 1
ATOM 901 C CA . ALA A 1 112 ? 2.031 -0.148 -7.786 1.00 98.19 112 ALA A CA 1
ATOM 902 C C . ALA A 1 112 ? 2.136 1.198 -8.524 1.00 98.19 112 ALA A C 1
ATOM 904 O O . ALA A 1 112 ? 1.130 1.798 -8.904 1.00 98.19 112 ALA A O 1
ATOM 905 N N . GLY A 1 113 ? 3.365 1.704 -8.686 1.00 97.88 113 GLY A N 1
ATOM 906 C CA . GLY A 1 113 ? 3.641 2.993 -9.337 1.00 97.88 113 GLY A CA 1
ATOM 907 C C . GLY A 1 113 ? 3.880 2.900 -10.846 1.00 97.88 113 GLY A C 1
ATOM 908 O O . GLY A 1 113 ? 4.040 3.917 -11.514 1.00 97.88 113 GLY A O 1
ATOM 909 N N . HIS A 1 114 ? 3.852 1.696 -11.416 1.00 97.25 114 HIS A N 1
ATOM 910 C CA . HIS A 1 114 ? 3.986 1.433 -12.853 1.00 97.25 114 HIS A CA 1
ATOM 911 C C . HIS A 1 114 ? 2.723 1.742 -13.693 1.00 97.25 114 HIS A C 1
ATOM 913 O O . HIS A 1 114 ? 2.388 1.014 -14.621 1.00 97.25 114 HIS A O 1
ATOM 919 N N . GLY A 1 115 ? 1.999 2.823 -13.395 1.00 97.00 115 GLY A N 1
ATOM 920 C CA . GLY A 1 115 ? 0.688 3.116 -14.000 1.00 97.00 115 GLY A CA 1
ATOM 921 C C . GLY A 1 115 ? 0.695 3.643 -15.446 1.00 97.00 115 GLY A C 1
ATOM 922 O O . GLY A 1 115 ? -0.380 3.818 -16.013 1.00 97.00 115 GLY A O 1
ATOM 923 N N . GLY A 1 116 ? 1.860 3.911 -16.050 1.00 95.25 116 GLY A N 1
ATOM 924 C CA . GLY A 1 116 ? 1.940 4.363 -17.452 1.00 95.25 116 GLY A CA 1
ATOM 925 C C . GLY A 1 116 ? 2.208 5.852 -17.671 1.00 95.25 116 GLY A C 1
ATOM 926 O O . GLY A 1 116 ?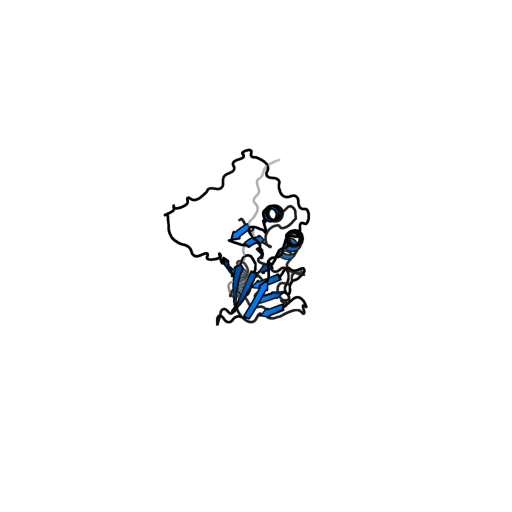 1.794 6.392 -18.695 1.00 95.25 116 GLY A O 1
ATOM 927 N N . ASN A 1 117 ? 2.859 6.545 -16.731 1.00 93.00 117 ASN A N 1
ATOM 928 C CA . ASN A 1 117 ? 3.316 7.913 -16.997 1.00 93.00 117 ASN A CA 1
ATOM 929 C C . ASN A 1 117 ? 4.482 7.928 -18.014 1.00 93.00 117 ASN A C 1
ATOM 931 O O . ASN A 1 117 ? 5.066 6.890 -18.316 1.00 93.00 117 ASN A O 1
ATOM 935 N N . GLY A 1 118 ? 4.800 9.109 -18.556 1.00 92.00 118 GLY A N 1
ATOM 936 C CA . GLY A 1 118 ? 5.826 9.279 -19.596 1.00 92.00 118 GLY A CA 1
ATOM 937 C C . GLY A 1 118 ? 7.281 9.252 -19.109 1.00 92.00 118 GLY A C 1
ATOM 938 O O . GLY A 1 118 ? 8.175 9.549 -19.901 1.00 92.00 118 GLY A O 1
ATOM 939 N N . GLU A 1 119 ? 7.526 8.968 -17.831 1.00 92.94 119 GLU A N 1
ATOM 940 C CA . GLU A 1 119 ? 8.865 8.750 -17.283 1.00 92.94 119 GLU A CA 1
ATOM 941 C C . GLU A 1 119 ? 9.272 7.268 -17.394 1.00 92.94 119 GLU A C 1
ATOM 943 O O . GLU A 1 119 ? 8.506 6.405 -17.831 1.00 92.94 119 GLU A O 1
ATOM 948 N N . GLU A 1 120 ? 10.519 6.973 -17.032 1.00 93.69 120 GLU A N 1
ATOM 949 C CA . GLU A 1 120 ? 11.089 5.628 -17.126 1.00 93.69 120 GLU A CA 1
ATOM 950 C C . GLU A 1 120 ? 10.518 4.688 -16.053 1.00 93.69 120 GLU A C 1
ATOM 952 O O . GLU A 1 120 ? 10.208 5.111 -14.936 1.00 93.69 120 GLU A O 1
ATOM 957 N N . LEU A 1 121 ? 10.428 3.400 -16.395 1.00 97.25 121 LEU A N 1
ATOM 958 C CA . LEU A 1 121 ? 10.216 2.325 -15.430 1.00 97.25 121 LEU A CA 1
ATOM 959 C C . LEU A 1 121 ? 11.526 1.980 -14.704 1.00 97.25 121 LEU A C 1
ATOM 961 O O . LEU A 1 121 ? 12.619 2.112 -15.262 1.00 97.25 121 LEU A O 1
ATOM 965 N N . TYR A 1 122 ? 11.426 1.513 -13.460 1.00 97.19 122 TYR A N 1
ATOM 966 C CA . TYR A 1 122 ? 12.584 1.241 -12.606 1.00 97.19 122 TYR A CA 1
ATOM 967 C C . TYR A 1 122 ? 12.789 -0.260 -12.373 1.00 97.19 122 TYR A C 1
ATOM 969 O O . TYR A 1 122 ? 12.247 -0.824 -11.429 1.00 97.19 122 TYR A O 1
ATOM 977 N N . ASP A 1 123 ? 13.642 -0.896 -13.184 1.00 97.25 123 ASP A N 1
ATOM 978 C CA . ASP A 1 123 ? 13.966 -2.332 -13.067 1.00 97.25 123 ASP A CA 1
ATOM 979 C C . ASP A 1 123 ? 15.354 -2.619 -12.473 1.00 97.25 123 ASP A C 1
ATOM 981 O O . ASP A 1 123 ? 16.065 -3.554 -12.840 1.00 97.25 123 ASP A O 1
ATOM 985 N N . ARG A 1 124 ? 15.800 -1.765 -11.550 1.00 97.56 124 ARG A N 1
ATOM 986 C CA . ARG A 1 124 ? 17.057 -1.980 -10.828 1.00 97.56 124 ARG A CA 1
ATOM 987 C C . ARG A 1 124 ? 16.789 -2.025 -9.343 1.00 97.56 124 ARG A C 1
ATOM 989 O O . ARG A 1 124 ? 16.217 -1.094 -8.788 1.00 97.56 124 ARG A O 1
ATOM 996 N N . TRP A 1 125 ? 17.298 -3.069 -8.702 1.00 97.81 125 TRP A N 1
ATOM 997 C CA . TRP A 1 125 ? 16.926 -3.417 -7.338 1.00 97.81 125 TRP A CA 1
ATOM 998 C C . TRP A 1 125 ? 18.153 -3.537 -6.424 1.00 97.81 125 TRP A C 1
ATOM 1000 O O . TRP A 1 125 ? 19.270 -3.837 -6.866 1.00 97.81 125 TRP A O 1
ATOM 1010 N N . LEU A 1 126 ? 17.951 -3.259 -5.143 1.00 97.38 126 LEU A N 1
ATOM 1011 C CA . LEU A 1 126 ? 18.855 -3.594 -4.051 1.00 97.38 126 LEU A CA 1
ATOM 1012 C C . LEU A 1 126 ? 18.569 -5.022 -3.561 1.00 97.38 126 LEU A C 1
ATOM 1014 O O . LEU A 1 126 ? 17.504 -5.594 -3.816 1.00 97.38 126 LEU A O 1
ATOM 1018 N N . SER A 1 127 ? 19.525 -5.619 -2.848 1.00 96.38 127 SER A N 1
ATOM 1019 C CA . SER A 1 127 ? 19.254 -6.863 -2.120 1.00 96.38 127 SER A CA 1
ATOM 1020 C C . SER A 1 127 ? 18.259 -6.573 -0.997 1.00 96.38 127 SER A C 1
ATOM 1022 O O . SER A 1 127 ? 18.424 -5.582 -0.291 1.00 96.38 127 SER A O 1
ATOM 1024 N N . SER A 1 128 ? 17.223 -7.396 -0.844 1.00 95.50 128 SER A N 1
ATOM 1025 C CA . SER A 1 128 ? 16.281 -7.281 0.273 1.00 95.50 128 SER A CA 1
ATOM 1026 C C . SER A 1 128 ? 15.620 -8.623 0.541 1.00 95.50 128 SER A C 1
ATOM 1028 O O . SER A 1 128 ? 15.028 -9.211 -0.361 1.00 95.50 128 SER A O 1
ATOM 1030 N N . GLU A 1 129 ? 15.674 -9.054 1.798 1.00 94.69 129 GLU A N 1
ATOM 1031 C CA . GLU A 1 129 ? 14.968 -10.236 2.308 1.00 94.69 129 GLU A CA 1
ATOM 1032 C C . GLU A 1 129 ? 13.453 -9.994 2.431 1.00 94.69 129 GLU A C 1
ATOM 1034 O O . GLU A 1 129 ? 12.666 -10.922 2.609 1.00 94.69 129 GLU A O 1
ATOM 1039 N N . HIS A 1 130 ? 13.022 -8.731 2.361 1.00 95.81 130 HIS A N 1
ATOM 1040 C CA . HIS A 1 130 ? 11.621 -8.358 2.510 1.00 95.81 130 HIS A CA 1
ATOM 1041 C C . HIS A 1 130 ? 10.878 -8.269 1.181 1.00 95.81 130 HIS A C 1
ATOM 1043 O O . HIS A 1 130 ? 9.651 -8.267 1.196 1.00 95.81 130 HIS A O 1
ATOM 1049 N N . SER A 1 131 ? 11.559 -8.221 0.036 1.00 97.56 131 SER A N 1
ATOM 1050 C CA . SER A 1 131 ? 10.894 -8.197 -1.269 1.00 97.56 131 SER A CA 1
ATOM 1051 C C . SER A 1 131 ? 10.431 -9.597 -1.663 1.00 97.56 131 SER A C 1
ATOM 1053 O O . SER A 1 131 ? 11.251 -10.476 -1.903 1.00 97.56 131 SER A O 1
ATOM 1055 N N . ALA A 1 132 ? 9.121 -9.797 -1.785 1.00 97.62 132 ALA A N 1
ATOM 1056 C CA . ALA A 1 132 ? 8.555 -11.075 -2.211 1.00 97.62 132 ALA A CA 1
ATOM 1057 C C . ALA A 1 132 ? 8.423 -11.182 -3.735 1.00 97.62 132 ALA A C 1
ATOM 1059 O O . ALA A 1 132 ? 8.601 -12.261 -4.294 1.00 97.62 132 ALA A O 1
ATOM 1060 N N . LEU A 1 133 ? 8.076 -10.082 -4.409 1.00 98.12 133 LEU A N 1
ATOM 1061 C CA . LEU A 1 133 ? 8.035 -10.010 -5.868 1.00 98.12 133 LEU A CA 1
ATOM 1062 C C . LEU A 1 133 ? 8.382 -8.600 -6.335 1.00 98.12 133 LEU A C 1
ATOM 1064 O O . LEU A 1 133 ? 7.969 -7.625 -5.711 1.00 98.12 133 LEU A O 1
ATOM 1068 N N . ARG A 1 134 ? 9.118 -8.508 -7.443 1.00 98.00 134 ARG A N 1
ATOM 1069 C CA . ARG A 1 134 ? 9.531 -7.265 -8.102 1.00 98.00 134 ARG A CA 1
ATOM 1070 C C . ARG A 1 134 ? 9.265 -7.389 -9.593 1.00 98.00 134 ARG A C 1
ATOM 1072 O O . ARG A 1 134 ? 9.532 -8.447 -10.159 1.00 98.00 134 ARG A O 1
ATOM 1079 N N . ALA A 1 135 ? 8.785 -6.324 -10.216 1.00 97.62 135 ALA A N 1
ATOM 1080 C CA . ALA A 1 135 ? 8.730 -6.221 -11.664 1.00 97.62 135 ALA A CA 1
ATOM 1081 C C . ALA A 1 135 ? 8.789 -4.754 -12.101 1.00 97.62 135 ALA A C 1
ATOM 1083 O O . ALA A 1 135 ? 7.884 -3.973 -11.806 1.00 97.62 135 ALA A O 1
ATOM 1084 N N . GLY A 1 136 ? 9.868 -4.373 -12.782 1.00 97.12 136 GLY A N 1
ATOM 1085 C CA . GLY A 1 136 ? 10.103 -3.007 -13.254 1.00 97.12 136 GLY A CA 1
ATOM 1086 C C . GLY A 1 136 ? 10.114 -2.884 -14.774 1.00 97.12 136 GLY A C 1
ATOM 1087 O O . GLY A 1 136 ? 10.542 -1.863 -15.292 1.00 97.12 136 GLY A O 1
ATOM 1088 N N . ASP A 1 137 ? 9.686 -3.914 -15.499 1.00 96.75 137 ASP A N 1
ATOM 1089 C CA . ASP A 1 137 ? 9.815 -4.032 -16.956 1.00 96.75 137 ASP A CA 1
ATOM 1090 C C . ASP A 1 137 ? 8.503 -3.776 -17.718 1.00 96.75 137 ASP A C 1
ATOM 1092 O O . ASP A 1 137 ? 8.476 -3.807 -18.948 1.00 96.75 137 ASP A O 1
ATOM 1096 N N . HIS A 1 138 ? 7.406 -3.495 -17.010 1.00 97.31 138 HIS A N 1
ATOM 1097 C CA . HIS A 1 138 ? 6.099 -3.262 -17.616 1.00 97.31 138 HIS A CA 1
ATOM 1098 C C . HIS A 1 138 ? 5.244 -2.256 -16.844 1.00 97.31 138 HIS A C 1
ATOM 1100 O O . HIS A 1 138 ? 5.331 -2.129 -15.620 1.00 97.31 138 HIS A O 1
ATOM 1106 N N . TYR A 1 139 ? 4.323 -1.615 -17.566 1.00 98.38 139 TYR A N 1
ATOM 1107 C CA . TYR A 1 139 ? 3.201 -0.909 -16.958 1.00 98.38 139 TYR A CA 1
ATOM 1108 C C . TYR A 1 139 ? 2.109 -1.876 -16.516 1.00 98.38 139 TYR A C 1
ATOM 1110 O O . TYR A 1 139 ? 1.906 -2.920 -17.143 1.00 98.38 139 TYR A O 1
ATOM 1118 N N . GLY A 1 140 ? 1.374 -1.511 -15.473 1.00 97.69 140 GLY A N 1
ATOM 1119 C CA . GLY A 1 140 ? 0.342 -2.355 -14.901 1.00 97.69 140 GLY A CA 1
ATOM 1120 C C . GLY A 1 140 ? -0.573 -1.640 -13.919 1.00 97.69 140 GLY A C 1
ATOM 1121 O O . GLY A 1 140 ? -0.563 -0.418 -13.767 1.00 97.69 140 GLY A O 1
ATOM 1122 N N . TRP A 1 141 ? -1.417 -2.444 -13.291 1.00 97.62 141 TRP A N 1
ATOM 1123 C CA . TRP A 1 141 ? -2.440 -2.032 -12.337 1.00 97.62 141 TRP A CA 1
ATOM 1124 C C . TRP A 1 141 ? -2.803 -3.220 -11.444 1.00 97.62 141 TRP A C 1
ATOM 1126 O O . TRP A 1 141 ? -2.392 -4.353 -11.704 1.00 97.62 141 TRP A O 1
ATOM 1136 N N . GLY A 1 142 ? -3.593 -2.988 -10.394 1.00 96.88 142 GLY A N 1
ATOM 1137 C CA . GLY A 1 142 ? -4.024 -4.072 -9.520 1.00 96.88 142 GLY A CA 1
ATOM 1138 C C . GLY A 1 142 ? -5.496 -4.058 -9.140 1.00 96.88 142 GLY A C 1
ATOM 1139 O O . GLY A 1 142 ? -6.169 -3.024 -9.131 1.00 96.88 142 GLY A O 1
ATOM 1140 N N . ILE A 1 143 ? -5.988 -5.254 -8.824 1.00 97.88 143 ILE A N 1
ATOM 1141 C CA . ILE A 1 143 ? -7.347 -5.517 -8.359 1.00 97.88 143 ILE A CA 1
ATOM 1142 C C . ILE A 1 143 ? -7.273 -5.962 -6.910 1.00 97.88 143 ILE A C 1
ATOM 1144 O O . ILE A 1 143 ? -6.746 -7.038 -6.618 1.00 97.88 143 ILE A O 1
ATOM 1148 N N . LEU A 1 144 ? -7.884 -5.179 -6.026 1.00 97.81 144 LEU A N 1
ATOM 1149 C CA . LEU A 1 144 ? -8.134 -5.570 -4.650 1.00 97.81 144 LEU A CA 1
ATOM 1150 C C . LEU A 1 144 ? -9.586 -6.037 -4.505 1.00 97.81 144 LEU A C 1
ATOM 1152 O O . LEU A 1 144 ? -10.521 -5.288 -4.799 1.00 97.81 144 LEU A O 1
ATOM 1156 N N . ARG A 1 145 ? -9.782 -7.277 -4.048 1.00 97.88 145 ARG A N 1
ATOM 1157 C CA . ARG A 1 145 ? -11.103 -7.822 -3.700 1.00 97.88 145 ARG A CA 1
ATOM 1158 C C . ARG A 1 145 ? -11.149 -8.127 -2.216 1.00 97.88 145 ARG A C 1
ATOM 1160 O O . ARG A 1 145 ? -10.291 -8.858 -1.718 1.00 97.88 145 ARG A O 1
ATOM 1167 N N . LEU A 1 146 ? -12.162 -7.595 -1.540 1.00 96.44 146 LEU A N 1
ATOM 1168 C CA . LEU A 1 146 ? -12.294 -7.677 -0.090 1.00 96.44 146 LEU A CA 1
ATOM 1169 C C . LEU A 1 146 ? -13.594 -8.383 0.288 1.00 96.44 146 LEU A C 1
ATOM 1171 O O . LEU A 1 146 ? -14.682 -7.985 -0.128 1.00 96.44 146 LEU A O 1
ATOM 1175 N N . GLN A 1 147 ? -13.445 -9.432 1.088 1.00 96.88 147 GLN A N 1
ATOM 1176 C CA . GLN A 1 147 ? -14.500 -10.096 1.845 1.00 96.88 147 GLN A CA 1
ATOM 1177 C C . GLN A 1 147 ? -14.176 -9.948 3.335 1.00 96.88 147 GLN A C 1
ATOM 1179 O O . GLN A 1 147 ? -12.994 -9.860 3.670 1.00 96.88 147 GLN A O 1
ATOM 1184 N N . PRO A 1 148 ? -15.155 -10.000 4.255 1.00 96.00 148 PRO A N 1
ATOM 1185 C CA . PRO A 1 148 ? -14.897 -9.783 5.681 1.00 96.00 148 PRO A CA 1
ATOM 1186 C C . PRO A 1 148 ? -13.776 -10.649 6.278 1.00 96.00 148 PRO A C 1
ATOM 1188 O O . PRO A 1 148 ? -13.040 -10.186 7.140 1.00 96.00 148 PRO A O 1
ATOM 1191 N N . SER A 1 149 ? -13.609 -11.886 5.801 1.00 95.94 149 SER A N 1
ATOM 1192 C CA . SER A 1 149 ? -12.599 -12.832 6.293 1.00 95.94 149 SER A CA 1
ATOM 1193 C C . SER A 1 149 ? -11.355 -12.958 5.409 1.00 95.94 149 SER A C 1
ATOM 1195 O O . SER A 1 149 ? -10.378 -13.573 5.835 1.00 95.94 149 SER A O 1
ATOM 1197 N N . LEU A 1 150 ? -11.362 -12.406 4.191 1.00 97.12 150 LEU A N 1
ATOM 1198 C CA . LEU A 1 150 ? -10.286 -12.605 3.221 1.00 97.12 150 LEU A CA 1
ATOM 1199 C C . LEU A 1 150 ? -10.155 -11.419 2.269 1.00 97.12 150 LEU A C 1
ATOM 1201 O O . LEU A 1 150 ? -11.107 -11.015 1.602 1.00 97.12 150 LEU A O 1
ATOM 1205 N N . ALA A 1 151 ? -8.935 -10.919 2.147 1.00 97.81 151 ALA A N 1
ATOM 1206 C CA . ALA A 1 151 ? -8.530 -10.026 1.082 1.00 97.81 151 ALA A CA 1
ATOM 1207 C C . ALA A 1 151 ? -7.721 -10.787 0.032 1.00 97.81 151 ALA A C 1
ATOM 1209 O O . ALA A 1 151 ? -6.934 -11.682 0.353 1.00 97.81 151 ALA A O 1
ATOM 1210 N N . SER A 1 152 ? -7.896 -10.400 -1.228 1.00 98.19 152 SER A N 1
ATOM 1211 C CA . SER A 1 152 ? -7.098 -10.901 -2.342 1.00 98.19 152 SER A CA 1
ATOM 1212 C C . SER A 1 152 ? -6.664 -9.765 -3.256 1.00 98.19 152 SER A C 1
ATOM 1214 O O . SER A 1 152 ? -7.443 -8.865 -3.567 1.00 98.19 152 SER A O 1
ATOM 1216 N N . TRP A 1 153 ? -5.416 -9.836 -3.693 1.00 98.44 153 TRP A N 1
ATOM 1217 C CA . TRP A 1 153 ? -4.781 -8.908 -4.610 1.00 98.44 153 TRP A CA 1
ATOM 1218 C C . TRP A 1 153 ? -4.337 -9.645 -5.869 1.00 98.44 153 TRP A C 1
ATOM 1220 O O . TRP A 1 153 ? -3.813 -10.759 -5.783 1.00 98.44 153 TRP A O 1
ATOM 1230 N N . GLN A 1 154 ? -4.525 -9.012 -7.024 1.00 98.38 154 GLN A N 1
ATOM 1231 C CA . GLN A 1 154 ? -3.927 -9.432 -8.290 1.00 98.38 154 GLN A CA 1
ATOM 1232 C C . GLN A 1 154 ? -3.308 -8.220 -8.976 1.00 98.38 154 GLN A C 1
ATOM 1234 O O . GLN A 1 154 ? -4.035 -7.277 -9.284 1.00 98.38 154 GLN A O 1
ATOM 1239 N N . ALA A 1 155 ? -2.007 -8.267 -9.252 1.00 98.31 155 ALA A N 1
ATOM 1240 C CA . ALA A 1 155 ? -1.341 -7.303 -10.124 1.00 98.31 155 ALA A CA 1
ATOM 1241 C C . ALA A 1 155 ? -1.361 -7.812 -11.567 1.00 98.31 155 ALA A C 1
ATOM 1243 O O . ALA A 1 155 ? -1.189 -9.011 -11.809 1.00 98.31 155 ALA A O 1
ATOM 1244 N N . ARG A 1 156 ? -1.583 -6.912 -12.525 1.00 98.25 156 ARG A N 1
ATOM 1245 C CA . ARG A 1 156 ? -1.703 -7.231 -13.950 1.00 98.25 156 ARG A CA 1
ATOM 1246 C C . ARG A 1 156 ? -0.879 -6.290 -14.805 1.00 98.25 156 ARG A C 1
ATOM 1248 O O . ARG A 1 156 ? -0.812 -5.098 -14.513 1.00 98.25 156 ARG A O 1
ATOM 1255 N N . ARG A 1 157 ? -0.320 -6.815 -15.895 1.00 97.69 157 ARG A N 1
ATOM 1256 C CA . ARG A 1 157 ? 0.324 -5.993 -16.924 1.00 97.69 157 ARG A CA 1
ATOM 1257 C C . ARG A 1 157 ? -0.722 -5.294 -17.779 1.00 97.69 157 ARG A C 1
ATOM 1259 O O . ARG A 1 157 ? -1.781 -5.844 -18.073 1.00 97.69 157 ARG A O 1
ATOM 1266 N N . SER A 1 158 ? -0.413 -4.081 -18.213 1.00 97.31 158 SER A N 1
ATOM 1267 C CA . SER A 1 158 ? -1.323 -3.274 -19.025 1.00 97.31 158 SER A CA 1
ATOM 1268 C C . SER A 1 158 ? -1.371 -3.713 -20.489 1.00 97.31 158 SER A C 1
ATOM 1270 O O . SER A 1 158 ? -2.408 -3.548 -21.120 1.00 97.31 158 SER A O 1
ATOM 1272 N N . HIS A 1 159 ? -0.280 -4.253 -21.046 1.00 95.75 159 HIS A N 1
ATOM 1273 C CA . HIS A 1 159 ? -0.199 -4.530 -22.488 1.00 95.75 159 HIS A CA 1
ATOM 1274 C C . HIS A 1 159 ? -0.922 -5.816 -22.924 1.00 95.75 159 HIS A C 1
ATOM 1276 O O . HIS A 1 159 ? -1.367 -5.896 -24.065 1.00 95.75 159 HIS A O 1
ATOM 1282 N N . ASP A 1 160 ? -1.048 -6.809 -22.041 1.00 97.19 160 ASP A N 1
ATOM 1283 C CA . ASP A 1 160 ? -1.689 -8.104 -22.326 1.00 97.19 160 ASP A CA 1
ATOM 1284 C C . ASP A 1 160 ? -2.697 -8.550 -21.247 1.00 97.19 160 ASP A C 1
ATOM 1286 O O . ASP A 1 160 ? -3.430 -9.518 -21.442 1.00 97.19 160 ASP A O 1
ATOM 1290 N N . GLY A 1 161 ? -2.780 -7.839 -20.117 1.00 95.81 161 GLY A N 1
ATOM 1291 C CA . GLY A 1 161 ? -3.665 -8.188 -19.008 1.00 95.81 161 GLY A CA 1
ATOM 1292 C C . GLY A 1 161 ? -3.199 -9.385 -18.176 1.00 95.81 161 GLY A C 1
ATOM 1293 O O . GLY A 1 161 ? -3.950 -9.814 -17.287 1.00 95.81 161 GLY A O 1
ATOM 1294 N N . GLU A 1 162 ? -2.004 -9.931 -18.431 1.00 97.69 162 GLU A N 1
ATOM 1295 C CA . GLU A 1 162 ? -1.488 -11.096 -17.714 1.00 97.69 162 GLU A CA 1
ATOM 1296 C C . GLU A 1 162 ? -1.295 -10.802 -16.228 1.00 97.69 162 GLU A C 1
ATOM 1298 O O . GLU A 1 162 ? -0.930 -9.695 -15.824 1.00 97.69 162 GLU A O 1
ATOM 1303 N N . VAL A 1 163 ? -1.555 -11.815 -15.399 1.00 98.25 163 VAL A N 1
ATOM 1304 C CA . VAL A 1 163 ? -1.352 -11.732 -13.952 1.00 98.25 163 VAL A CA 1
ATOM 1305 C C . VAL A 1 163 ? 0.139 -11.834 -13.657 1.00 98.25 163 VAL A C 1
ATOM 1307 O O . VAL A 1 163 ? 0.766 -12.846 -13.950 1.00 98.25 163 VAL A O 1
ATOM 1310 N N . VAL A 1 164 ? 0.680 -10.786 -13.046 1.00 97.44 164 VAL A N 1
ATOM 1311 C CA . VAL A 1 164 ? 2.088 -10.683 -12.634 1.00 97.44 164 VAL A CA 1
ATOM 1312 C C . VAL A 1 164 ? 2.285 -11.297 -11.261 1.00 97.44 164 VAL A C 1
ATOM 1314 O O . VAL A 1 164 ? 3.293 -11.939 -10.987 1.00 97.44 164 VAL A O 1
ATOM 1317 N N . ASP A 1 165 ? 1.316 -11.071 -10.379 1.00 98.50 165 ASP A N 1
ATOM 1318 C CA . ASP A 1 165 ? 1.415 -11.450 -8.983 1.00 98.50 165 ASP A CA 1
ATOM 1319 C C . ASP A 1 165 ? 0.037 -11.619 -8.360 1.00 98.50 165 ASP A C 1
ATOM 1321 O O . ASP A 1 165 ? -0.935 -10.956 -8.740 1.00 98.50 165 ASP A O 1
ATOM 1325 N N . THR A 1 166 ? -0.024 -12.481 -7.353 1.00 98.31 166 THR A N 1
ATOM 1326 C CA . THR A 1 166 ? -1.211 -12.683 -6.534 1.00 98.31 166 THR A CA 1
ATOM 1327 C C . THR A 1 166 ? -0.832 -12.723 -5.063 1.00 98.31 166 THR A C 1
ATOM 1329 O O . THR A 1 166 ? 0.207 -13.257 -4.679 1.00 98.31 166 THR A O 1
ATOM 1332 N N . ALA A 1 167 ? -1.692 -12.165 -4.218 1.00 98.00 167 ALA A N 1
ATOM 1333 C CA . ALA A 1 167 ? -1.536 -12.261 -2.776 1.00 98.00 167 ALA A CA 1
ATOM 1334 C C . ALA A 1 167 ? -2.891 -12.407 -2.097 1.00 98.00 167 ALA A C 1
ATOM 1336 O O . ALA A 1 167 ? -3.907 -11.912 -2.584 1.00 98.00 167 ALA A O 1
ATOM 1337 N N . GLN A 1 168 ? -2.897 -13.070 -0.946 1.00 97.69 168 GLN A N 1
ATOM 1338 C CA . GLN A 1 168 ? -4.067 -13.185 -0.087 1.00 97.69 168 GLN A CA 1
ATOM 1339 C C . GLN A 1 168 ? -3.672 -12.969 1.369 1.00 97.69 168 GLN A C 1
ATOM 1341 O O . GLN A 1 168 ? -2.549 -13.279 1.780 1.00 97.69 168 GLN A O 1
ATOM 1346 N N . TRP A 1 169 ? -4.591 -12.414 2.151 1.00 96.94 169 TRP A N 1
ATOM 1347 C CA . TRP A 1 169 ? -4.422 -12.280 3.592 1.00 96.94 169 TRP A CA 1
ATOM 1348 C C . TRP A 1 169 ? -5.763 -12.243 4.305 1.00 96.94 169 TRP A C 1
ATOM 1350 O O . TRP A 1 169 ? -6.777 -11.812 3.758 1.00 96.94 169 TRP A O 1
ATOM 1360 N N . VAL A 1 170 ? -5.742 -12.682 5.556 1.00 96.31 170 VAL A N 1
ATOM 1361 C CA . VAL A 1 170 ? -6.848 -12.479 6.488 1.00 96.31 170 VAL A CA 1
ATOM 1362 C C . VAL A 1 170 ? -6.656 -11.139 7.207 1.00 96.31 170 VAL A C 1
ATOM 1364 O O . VAL A 1 170 ? -5.505 -10.765 7.473 1.00 96.31 170 VAL A O 1
ATOM 1367 N N . PRO A 1 171 ? -7.737 -10.406 7.517 1.00 94.88 171 PRO A N 1
ATOM 1368 C CA . PRO A 1 171 ? -7.634 -9.179 8.290 1.00 94.88 171 PRO A CA 1
ATOM 1369 C C . PRO A 1 171 ? -7.060 -9.450 9.682 1.00 94.88 171 PRO A C 1
ATOM 1371 O O . PRO A 1 171 ? -7.309 -10.488 10.303 1.00 94.88 171 PRO A O 1
ATOM 1374 N N . ARG A 1 172 ? -6.257 -8.516 10.184 1.00 91.00 172 ARG A N 1
ATOM 1375 C CA . ARG A 1 172 ? -5.612 -8.636 11.490 1.00 91.00 172 ARG A CA 1
ATOM 1376 C C . ARG A 1 172 ? -6.605 -8.287 12.591 1.00 91.00 172 ARG A C 1
ATOM 1378 O O . ARG A 1 172 ? -7.241 -7.241 12.569 1.00 91.00 172 ARG A O 1
ATOM 1385 N N . SER A 1 173 ? -6.685 -9.118 13.625 1.00 78.62 173 SER A N 1
ATOM 1386 C CA . SER A 1 173 ? -7.458 -8.758 14.811 1.00 78.62 173 SER A CA 1
ATOM 1387 C C . SER A 1 173 ? -6.743 -7.677 15.628 1.00 78.62 173 SER A C 1
ATOM 1389 O O . SER A 1 173 ? -5.517 -7.711 15.839 1.00 78.62 173 SER A O 1
ATOM 1391 N N . ARG A 1 174 ? -7.532 -6.731 16.145 1.00 62.16 174 ARG A N 1
ATOM 1392 C CA . ARG A 1 174 ? -7.153 -5.964 17.329 1.00 62.16 174 ARG A CA 1
ATOM 1393 C C . ARG A 1 174 ? -7.219 -6.961 18.488 1.00 62.16 174 ARG A C 1
ATOM 1395 O O . ARG A 1 174 ? -8.298 -7.425 18.832 1.00 62.16 174 ARG A O 1
ATOM 1402 N N . ARG A 1 175 ? -6.076 -7.375 19.047 1.00 52.56 175 ARG A N 1
ATOM 1403 C CA . ARG A 1 175 ? -6.113 -7.886 20.428 1.00 52.56 175 ARG A CA 1
ATOM 1404 C C . ARG A 1 175 ? -6.502 -6.696 21.298 1.00 52.56 175 ARG A C 1
ATOM 1406 O O . ARG A 1 175 ? -6.051 -5.597 20.979 1.00 52.56 175 ARG A O 1
ATOM 1413 N N . ASP A 1 176 ? -7.311 -6.909 22.333 1.00 43.38 176 ASP A N 1
ATOM 1414 C CA . ASP A 1 176 ? -7.655 -5.908 23.350 1.00 43.38 176 ASP A CA 1
ATOM 1415 C C . ASP A 1 176 ? -6.384 -5.331 23.989 1.00 43.38 176 ASP A C 1
ATOM 1417 O O . ASP A 1 176 ? -5.946 -5.721 25.066 1.00 43.38 176 ASP A O 1
ATOM 1421 N N . THR A 1 177 ? -5.731 -4.398 23.311 1.00 41.12 177 THR A N 1
ATOM 1422 C CA . THR A 1 177 ? -4.675 -3.577 23.879 1.00 41.12 177 THR A CA 1
ATOM 1423 C C . THR A 1 177 ? -5.364 -2.371 24.486 1.00 41.12 177 THR A C 1
ATOM 1425 O O . THR A 1 177 ? -5.268 -1.299 23.905 1.00 41.12 177 THR A O 1
ATOM 1428 N N . GLY A 1 178 ? -6.144 -2.599 25.552 1.00 35.16 178 GLY A N 1
ATOM 1429 C CA . GLY A 1 178 ? -6.609 -1.647 26.576 1.00 35.16 178 GLY A CA 1
ATOM 1430 C C . GLY A 1 178 ? -6.742 -0.161 26.222 1.00 35.16 178 GLY A C 1
ATOM 1431 O O . GLY A 1 178 ? -6.464 0.677 27.072 1.00 35.16 178 GLY A O 1
ATOM 1432 N N . MET A 1 179 ? -7.135 0.189 25.000 1.00 46.22 179 MET A N 1
ATOM 1433 C CA . MET A 1 179 ? -7.447 1.561 24.635 1.00 46.22 179 MET A CA 1
ATOM 1434 C C . MET A 1 179 ? -8.877 1.787 25.099 1.00 46.22 179 MET A C 1
ATOM 1436 O O . MET A 1 179 ? -9.744 0.991 24.724 1.00 46.22 179 MET A O 1
ATOM 1440 N N . PRO A 1 180 ? -9.142 2.812 25.923 1.00 36.88 180 PRO A N 1
ATOM 1441 C CA . PRO A 1 180 ? -10.494 3.074 26.371 1.00 36.88 180 PRO A CA 1
ATOM 1442 C C . PRO A 1 180 ? -11.377 3.276 25.140 1.00 36.88 180 PRO A C 1
ATOM 1444 O O . PRO A 1 180 ? -11.098 4.125 24.291 1.00 36.88 180 PRO A O 1
ATOM 1447 N N . SER A 1 181 ? -12.427 2.457 25.033 1.00 38.44 181 SER A N 1
ATOM 1448 C CA . SER A 1 181 ? -13.543 2.770 24.145 1.00 38.44 181 SER A CA 1
ATOM 1449 C C . SER A 1 181 ? -14.036 4.167 24.511 1.00 38.44 181 SER A C 1
ATOM 1451 O O . SER A 1 181 ? -14.180 4.442 25.708 1.00 38.44 181 SER A O 1
ATOM 1453 N N . PRO A 1 182 ? -14.308 5.059 23.547 1.00 47.59 182 PRO A N 1
ATOM 1454 C CA . PRO A 1 182 ? -15.067 6.250 23.863 1.00 47.59 182 PRO A CA 1
ATOM 1455 C C . PRO A 1 182 ? -16.440 5.782 24.353 1.00 47.59 182 PRO A C 1
ATOM 1457 O O . PRO A 1 182 ? -17.248 5.251 23.593 1.00 47.59 182 PRO A O 1
ATOM 1460 N N . SER A 1 183 ? -16.649 5.913 25.665 1.00 37.16 183 SER A N 1
ATOM 1461 C CA . SER A 1 183 ? -17.953 5.788 26.301 1.00 37.16 183 SER A CA 1
ATOM 1462 C C . SER A 1 183 ? -18.944 6.615 25.497 1.00 37.16 183 SER A C 1
ATOM 1464 O O . SER A 1 183 ? -18.657 7.771 25.184 1.00 37.16 183 SER A O 1
ATOM 1466 N N . ALA A 1 184 ? -20.103 6.032 25.194 1.00 40.12 184 ALA A N 1
ATOM 1467 C CA . ALA A 1 184 ? -21.266 6.791 24.773 1.00 40.12 184 ALA A CA 1
ATOM 1468 C C . ALA A 1 184 ? -21.476 7.914 25.799 1.00 40.12 184 ALA A C 1
ATOM 1470 O O . ALA A 1 184 ? -21.813 7.655 26.953 1.00 40.12 184 ALA A O 1
ATOM 1471 N N . ALA A 1 185 ? -21.149 9.142 25.408 1.00 36.25 185 ALA A N 1
ATOM 1472 C CA . ALA A 1 185 ? -21.504 10.329 26.153 1.00 36.25 185 ALA A CA 1
ATOM 1473 C C . ALA A 1 185 ? -22.795 10.843 25.530 1.00 36.25 185 ALA A C 1
ATOM 1475 O O . ALA A 1 185 ? -22.831 11.229 24.358 1.00 36.25 185 ALA A O 1
ATOM 1476 N N . ASP A 1 186 ? -23.847 10.763 26.336 1.00 33.28 186 ASP A N 1
ATOM 1477 C CA . ASP A 1 186 ? -25.147 11.364 26.107 1.00 33.28 186 ASP A CA 1
ATOM 1478 C C . ASP A 1 186 ? -25.029 12.822 25.651 1.00 33.28 186 ASP A C 1
ATOM 1480 O O . ASP A 1 186 ? -24.104 13.559 26.002 1.00 33.28 186 ASP A O 1
ATOM 1484 N N . GLY A 1 187 ? -25.984 13.213 24.812 1.00 32.09 187 GLY A N 1
ATOM 1485 C CA . GLY A 1 187 ? -25.900 14.408 23.995 1.00 32.09 187 GLY A CA 1
ATOM 1486 C C . GLY A 1 187 ? -25.803 15.727 24.755 1.00 32.09 187 GLY A C 1
ATOM 1487 O O . GLY A 1 187 ? -26.479 15.964 25.753 1.00 32.09 187 GLY A O 1
ATOM 1488 N N . GLN A 1 188 ? -25.078 16.661 24.145 1.00 30.92 188 GLN A N 1
ATOM 1489 C CA . GLN A 1 188 ? -25.550 18.032 24.028 1.00 30.92 188 GLN A CA 1
ATOM 1490 C C . GLN A 1 188 ? -24.972 18.710 22.784 1.00 30.92 188 GLN A C 1
ATOM 1492 O O . GLN A 1 188 ? -23.873 18.435 22.316 1.00 30.92 188 GLN A O 1
ATOM 1497 N N . THR A 1 189 ? -25.826 19.547 22.220 1.00 34.16 189 THR A N 1
ATOM 1498 C CA . THR A 1 189 ? -25.815 20.198 20.914 1.00 34.16 189 THR A CA 1
ATOM 1499 C C . THR A 1 189 ? -24.625 21.122 20.651 1.00 34.16 189 THR A C 1
ATOM 1501 O O . THR A 1 189 ? -24.294 21.958 21.486 1.00 34.16 189 THR A O 1
ATOM 1504 N N . GLY A 1 190 ? -24.104 21.085 19.423 1.00 28.97 190 GLY A N 1
ATOM 1505 C CA . GLY A 1 190 ? -23.216 22.107 18.865 1.00 28.97 190 GLY A CA 1
ATOM 1506 C C . GLY A 1 190 ? -23.130 21.968 17.348 1.00 28.97 190 GLY A C 1
ATOM 1507 O O . GLY A 1 190 ? -22.335 21.190 16.833 1.00 28.97 190 GLY A O 1
ATOM 1508 N N . ALA A 1 191 ? -24.002 22.673 16.631 1.00 35.06 191 ALA A N 1
ATOM 1509 C CA . ALA A 1 191 ? -24.052 22.676 15.175 1.00 35.06 191 ALA A CA 1
ATOM 1510 C C . ALA A 1 191 ? -22.838 23.404 14.569 1.00 35.06 191 ALA A C 1
ATOM 1512 O O . ALA A 1 191 ? -22.596 24.567 14.879 1.00 35.06 191 ALA A O 1
ATOM 1513 N N . ALA A 1 192 ? -22.144 22.755 13.634 1.00 33.38 192 ALA A N 1
ATOM 1514 C CA . ALA A 1 192 ? -21.355 23.420 12.599 1.00 33.38 192 ALA A CA 1
ATOM 1515 C C . ALA A 1 192 ? -21.505 22.614 11.302 1.00 33.38 192 ALA A C 1
ATOM 1517 O O . ALA A 1 192 ? -21.154 21.438 11.235 1.00 33.38 192 ALA A O 1
ATOM 1518 N N . GLY A 1 193 ? -22.154 23.231 10.316 1.00 31.86 193 GLY A N 1
ATOM 1519 C CA . GLY A 1 193 ? -22.683 22.565 9.134 1.00 31.86 193 GLY A CA 1
ATOM 1520 C C . GLY A 1 193 ? -21.624 22.130 8.124 1.00 31.86 193 GLY A C 1
ATOM 1521 O O . GLY A 1 193 ? -20.714 22.880 7.784 1.00 31.86 193 GLY A O 1
ATOM 1522 N N . ALA A 1 194 ? -21.840 20.945 7.563 1.00 34.03 194 ALA A N 1
ATOM 1523 C CA . ALA A 1 194 ? -21.407 20.593 6.221 1.00 34.03 194 ALA A CA 1
ATOM 1524 C C . ALA A 1 194 ? -22.661 20.164 5.450 1.00 34.03 194 ALA A C 1
ATOM 1526 O O . ALA A 1 194 ? -23.421 19.309 5.902 1.00 34.03 194 ALA A O 1
ATOM 1527 N N . ALA A 1 195 ? -22.922 20.850 4.340 1.00 31.58 195 ALA A N 1
ATOM 1528 C CA . ALA A 1 195 ? -24.136 20.733 3.547 1.00 31.58 195 ALA A CA 1
ATOM 1529 C C . ALA A 1 195 ? -24.339 19.306 3.008 1.00 31.58 195 ALA A C 1
ATOM 1531 O O . ALA A 1 195 ? -23.482 18.767 2.309 1.00 31.58 195 ALA A O 1
ATOM 1532 N N . ALA A 1 196 ? -25.496 18.721 3.318 1.00 32.31 196 ALA A N 1
ATOM 1533 C CA . ALA A 1 196 ? -25.973 17.472 2.740 1.00 32.31 196 ALA A CA 1
ATOM 1534 C C . ALA A 1 196 ? -26.630 17.738 1.374 1.00 32.31 196 ALA A C 1
ATOM 1536 O O . ALA A 1 196 ? -27.482 18.619 1.250 1.00 32.31 196 ALA A O 1
ATOM 1537 N N . ALA A 1 197 ? -26.251 16.963 0.357 1.00 33.59 197 ALA A N 1
ATOM 1538 C CA . ALA A 1 197 ? -26.987 16.864 -0.903 1.00 33.59 197 ALA A CA 1
ATOM 1539 C C . ALA A 1 197 ? -28.160 15.862 -0.755 1.00 33.59 197 ALA A C 1
ATOM 1541 O O . ALA A 1 197 ? -28.040 14.910 0.021 1.00 33.59 197 ALA A O 1
ATOM 1542 N N . PRO A 1 198 ? -29.297 16.052 -1.454 1.00 31.72 198 PRO A N 1
ATOM 1543 C CA . PRO A 1 198 ? -30.520 15.288 -1.204 1.00 31.72 198 PRO A CA 1
ATOM 1544 C C . PRO A 1 198 ? -30.473 13.862 -1.781 1.00 31.72 198 PRO A C 1
ATOM 1546 O O . PRO A 1 198 ? -29.948 13.629 -2.868 1.00 31.72 198 PRO A O 1
ATOM 1549 N N . SER A 1 199 ? -31.072 12.914 -1.052 1.00 33.09 199 SER A N 1
ATOM 1550 C CA . SER A 1 199 ? -31.304 11.524 -1.483 1.00 33.09 199 SER A CA 1
ATOM 1551 C C . SER A 1 199 ? -32.485 11.417 -2.461 1.00 33.09 199 SER A C 1
ATOM 1553 O O . SER A 1 199 ? -33.486 12.105 -2.249 1.00 33.09 199 SER A O 1
ATOM 1555 N N . PRO A 1 200 ? -32.452 10.524 -3.468 1.00 34.31 200 PRO A N 1
ATOM 1556 C CA . PRO A 1 200 ? -33.653 10.088 -4.170 1.00 34.31 200 PRO A CA 1
ATOM 1557 C C . PRO A 1 200 ? -34.254 8.830 -3.514 1.00 34.31 200 PRO A C 1
ATOM 1559 O O . PRO A 1 200 ? -33.533 7.968 -3.014 1.00 34.31 200 PRO A O 1
ATOM 1562 N N . GLY A 1 201 ? -35.588 8.780 -3.481 1.00 31.00 201 GLY A N 1
ATOM 1563 C CA . GLY A 1 201 ? -36.397 7.827 -2.719 1.00 31.00 201 GLY A CA 1
ATOM 1564 C C . GLY A 1 201 ? -36.472 6.391 -3.254 1.00 31.00 201 GLY A C 1
ATOM 1565 O O . GLY A 1 201 ? -36.075 6.087 -4.378 1.00 31.00 201 GLY A O 1
ATOM 1566 N N . GLU A 1 202 ? -37.019 5.529 -2.394 1.00 37.59 202 GLU A N 1
ATOM 1567 C CA . GLU A 1 202 ? -37.313 4.106 -2.617 1.00 37.59 202 GLU A CA 1
ATOM 1568 C C . GLU A 1 202 ? -38.322 3.851 -3.750 1.00 37.59 202 GLU A C 1
ATOM 1570 O O . GLU A 1 202 ? -39.183 4.688 -4.044 1.00 37.59 202 GLU A O 1
ATOM 1575 N N . PRO A 1 203 ? -38.324 2.613 -4.276 1.00 37.09 203 PRO A N 1
ATOM 1576 C CA . PRO A 1 203 ? -39.533 1.813 -4.084 1.00 37.09 203 PRO A CA 1
ATOM 1577 C C . PRO A 1 203 ? -39.281 0.395 -3.539 1.00 37.09 203 PRO A C 1
ATOM 1579 O O . PRO A 1 203 ? -38.177 -0.144 -3.577 1.00 37.09 203 PRO A O 1
ATOM 1582 N N . LYS A 1 204 ? -40.377 -0.166 -3.018 1.00 36.03 204 LYS A N 1
ATOM 1583 C CA . LYS A 1 204 ? -40.528 -1.420 -2.272 1.00 36.03 204 LYS A CA 1
ATOM 1584 C C . LYS A 1 204 ? -40.464 -2.710 -3.111 1.00 36.03 204 LYS A C 1
ATOM 1586 O O . LYS A 1 204 ? -40.812 -2.718 -4.286 1.00 36.03 204 LYS A O 1
ATOM 1591 N N . ASP A 1 205 ? -40.195 -3.779 -2.355 1.00 36.03 205 ASP A N 1
ATOM 1592 C CA . ASP A 1 205 ? -40.550 -5.199 -2.507 1.00 36.03 205 ASP A CA 1
ATOM 1593 C C . ASP A 1 205 ? -39.790 -6.082 -3.515 1.00 36.03 205 ASP A C 1
ATOM 1595 O O . ASP A 1 205 ? -39.828 -5.884 -4.725 1.00 36.03 205 ASP A O 1
ATOM 1599 N N . GLY A 1 206 ? -39.237 -7.187 -2.987 1.00 29.39 206 GLY A N 1
ATOM 1600 C CA . GLY A 1 206 ? -39.194 -8.463 -3.708 1.00 29.39 206 GLY A CA 1
ATOM 1601 C C . GLY A 1 206 ? -37.895 -9.274 -3.640 1.00 29.39 206 GLY A C 1
ATOM 1602 O O . GLY A 1 206 ? -37.004 -9.084 -4.454 1.00 29.39 206 GLY A O 1
ATOM 1603 N N . SER A 1 207 ? -37.912 -10.312 -2.796 1.00 28.69 207 SER A N 1
ATOM 1604 C CA . SER A 1 207 ? -37.226 -11.606 -2.980 1.00 28.69 207 SER A CA 1
ATOM 1605 C C . SER A 1 207 ? -35.701 -11.709 -2.779 1.00 28.69 207 SER A C 1
ATOM 1607 O O . SER A 1 207 ? -34.875 -11.024 -3.367 1.00 28.69 207 SER A O 1
ATOM 1609 N N . SER A 1 208 ? -35.357 -12.701 -1.961 1.00 40.84 208 SER A N 1
ATOM 1610 C CA . SER A 1 208 ? -34.050 -13.121 -1.466 1.00 40.84 208 SER A CA 1
ATOM 1611 C C . SER A 1 208 ? -33.014 -13.510 -2.527 1.00 40.84 208 SER A C 1
ATOM 1613 O O . SER A 1 208 ? -33.245 -14.401 -3.344 1.00 40.84 208 SER A O 1
ATOM 1615 N N . SER A 1 209 ? -31.807 -12.969 -2.367 1.00 33.59 209 SER A N 1
ATOM 1616 C CA . SER A 1 209 ? -30.528 -13.616 -2.677 1.00 33.59 209 SER A CA 1
ATOM 1617 C C . SER A 1 209 ? -29.470 -12.931 -1.812 1.00 33.59 209 SER A C 1
ATOM 1619 O O . SER A 1 209 ? -29.166 -11.756 -2.017 1.00 33.59 209 SER A O 1
ATOM 1621 N N . SER A 1 210 ? -28.954 -13.619 -0.789 1.00 33.34 210 SER A N 1
ATOM 1622 C CA . SER A 1 210 ? -27.887 -13.097 0.070 1.00 33.34 210 SER A CA 1
ATOM 1623 C C . SE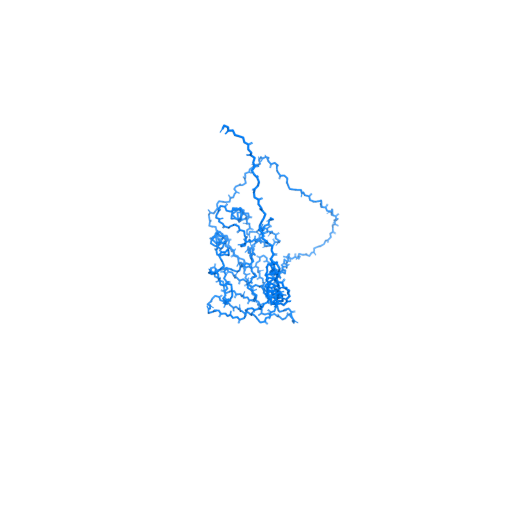R A 1 210 ? -26.583 -13.024 -0.726 1.00 33.34 210 SER A C 1
ATOM 1625 O O . SER A 1 210 ? -25.746 -13.925 -0.681 1.00 33.34 210 SER A O 1
ATOM 1627 N N . THR A 1 211 ? -26.428 -11.949 -1.489 1.00 37.06 211 THR A N 1
ATOM 1628 C CA . THR A 1 211 ? -25.167 -11.598 -2.131 1.00 37.06 211 THR A CA 1
ATOM 1629 C C . THR A 1 211 ? -24.292 -10.965 -1.058 1.00 37.06 211 THR A C 1
ATOM 1631 O O . THR A 1 211 ? -24.584 -9.872 -0.576 1.00 37.06 211 THR A O 1
ATOM 1634 N N . VAL A 1 212 ? -23.243 -11.670 -0.634 1.00 44.88 212 VAL A N 1
ATOM 1635 C CA . VAL A 1 212 ? -22.215 -11.094 0.243 1.00 44.88 212 VAL A CA 1
ATOM 1636 C C . VAL A 1 212 ? -21.625 -9.874 -0.479 1.00 44.88 212 VAL A C 1
ATOM 1638 O O . VAL A 1 212 ? -21.234 -10.017 -1.641 1.00 44.88 212 VAL A O 1
ATOM 1641 N N . PRO A 1 213 ? -21.559 -8.681 0.140 1.00 43.94 213 PRO A N 1
ATOM 1642 C CA . PRO A 1 213 ? -21.034 -7.504 -0.539 1.00 43.94 213 PRO A CA 1
ATOM 1643 C C . PRO A 1 213 ? -19.539 -7.697 -0.817 1.00 43.94 213 PRO A C 1
ATOM 1645 O O . PRO A 1 213 ? -18.721 -7.738 0.101 1.00 43.94 213 PRO A O 1
ATOM 1648 N N . ILE A 1 214 ? -19.181 -7.823 -2.096 1.00 47.97 214 ILE A N 1
ATOM 1649 C CA . ILE A 1 214 ? -17.792 -7.803 -2.559 1.00 47.97 214 ILE A CA 1
ATOM 1650 C C . ILE A 1 214 ? -17.455 -6.352 -2.890 1.00 47.97 214 ILE A C 1
ATOM 1652 O O . ILE A 1 214 ? -17.972 -5.801 -3.861 1.00 47.97 214 ILE A O 1
ATOM 1656 N N . ALA A 1 215 ? -16.559 -5.740 -2.119 1.00 56.53 215 ALA A N 1
ATOM 1657 C CA . ALA A 1 215 ? -15.932 -4.494 -2.539 1.00 56.53 215 ALA A CA 1
ATOM 1658 C C . ALA A 1 215 ? -14.806 -4.827 -3.530 1.00 56.53 215 ALA A C 1
ATOM 1660 O O . ALA A 1 215 ? -13.887 -5.590 -3.210 1.00 56.53 215 ALA A O 1
ATOM 1661 N N . VAL A 1 216 ? -14.891 -4.279 -4.744 1.00 52.38 216 VAL A N 1
ATOM 1662 C CA . VAL A 1 216 ? -13.809 -4.317 -5.736 1.00 52.38 216 VAL A CA 1
ATOM 1663 C C . VAL A 1 216 ? -13.246 -2.911 -5.846 1.00 52.38 216 VAL A C 1
ATOM 1665 O O . VAL A 1 216 ? -13.939 -2.001 -6.294 1.00 52.38 216 VAL A O 1
ATOM 1668 N N . VAL A 1 217 ? -11.991 -2.740 -5.442 1.00 66.44 217 VAL A N 1
ATOM 1669 C CA . VAL A 1 217 ? -11.268 -1.477 -5.591 1.00 66.44 217 VAL A CA 1
ATOM 1670 C C . VAL A 1 217 ? -10.204 -1.685 -6.661 1.00 66.44 217 VAL A C 1
ATOM 1672 O O . VAL A 1 217 ? -9.297 -2.505 -6.499 1.00 66.44 217 VAL A O 1
ATOM 1675 N N . ALA A 1 218 ? -10.334 -0.965 -7.774 1.00 49.94 218 ALA A N 1
ATOM 1676 C CA . ALA A 1 218 ? -9.252 -0.829 -8.739 1.00 49.94 218 ALA A CA 1
ATOM 1677 C C . ALA A 1 218 ? -8.276 0.219 -8.197 1.00 49.94 218 ALA A C 1
ATOM 1679 O O . ALA A 1 218 ? -8.661 1.368 -7.977 1.00 49.94 218 ALA A O 1
ATOM 1680 N N . VAL A 1 219 ? -7.031 -0.180 -7.946 1.00 54.12 219 VAL A N 1
ATOM 1681 C CA . VAL A 1 219 ? -6.001 0.733 -7.442 1.00 54.12 219 VAL A CA 1
ATOM 1682 C C . VAL A 1 219 ? -5.130 1.142 -8.621 1.00 54.12 219 VAL A C 1
ATOM 1684 O O . VAL A 1 219 ? -4.340 0.348 -9.128 1.00 54.12 219 VAL A O 1
ATOM 1687 N N . VAL A 1 220 ? -5.302 2.389 -9.059 1.00 49.91 220 VAL A N 1
ATOM 1688 C CA . VAL A 1 220 ? -4.435 3.053 -10.036 1.00 49.91 220 VAL A CA 1
ATOM 1689 C C . VAL A 1 220 ? -3.937 4.336 -9.381 1.00 49.91 220 VAL A C 1
ATOM 1691 O O . VAL A 1 220 ? -4.684 5.303 -9.243 1.00 49.91 220 VAL A O 1
ATOM 1694 N N . LEU A 1 221 ? -2.687 4.334 -8.920 1.00 52.50 221 LEU A N 1
ATOM 1695 C CA . LEU A 1 221 ? -2.072 5.501 -8.290 1.00 52.50 221 LEU A CA 1
ATOM 1696 C C . LEU A 1 221 ? -1.295 6.275 -9.354 1.00 52.50 221 LEU A C 1
ATOM 1698 O O . LEU A 1 221 ? -0.132 5.996 -9.633 1.00 52.50 221 LEU A O 1
ATOM 1702 N N . LEU A 1 222 ? -1.974 7.233 -9.986 1.00 40.03 222 LEU A N 1
ATOM 1703 C CA . LEU A 1 222 ? -1.360 8.127 -10.965 1.00 40.03 222 LEU A CA 1
ATOM 1704 C C . LEU A 1 222 ? -0.429 9.117 -10.256 1.00 40.03 222 LEU A C 1
ATOM 1706 O O . LEU A 1 222 ? -0.833 9.821 -9.329 1.00 40.03 222 LEU A O 1
ATOM 1710 N N . GLY A 1 223 ? 0.824 9.169 -10.708 1.00 34.62 223 GLY A N 1
ATOM 1711 C CA . GLY A 1 223 ? 1.785 10.181 -10.287 1.00 34.62 223 GLY A CA 1
ATOM 1712 C C . GLY A 1 223 ? 1.361 11.570 -10.751 1.00 34.62 223 GLY A C 1
ATOM 1713 O O . GLY A 1 223 ? 1.099 11.793 -11.933 1.00 34.62 223 GLY A O 1
ATOM 1714 N N . LEU A 1 224 ? 1.309 12.519 -9.817 1.00 34.00 224 LEU A N 1
ATOM 1715 C CA . LEU A 1 224 ? 1.199 13.943 -10.122 1.00 34.00 224 LEU A CA 1
ATOM 1716 C C . LEU A 1 224 ? 2.560 14.451 -10.616 1.00 34.00 224 LEU A C 1
ATOM 1718 O O . LEU A 1 224 ? 3.282 15.130 -9.893 1.00 34.00 224 LEU A O 1
ATOM 1722 N N . ALA A 1 225 ? 2.918 14.150 -11.863 1.00 34.41 225 ALA A N 1
ATOM 1723 C CA . ALA A 1 225 ? 4.055 14.785 -12.525 1.00 34.41 225 ALA A CA 1
ATOM 1724 C C . ALA A 1 225 ? 3.651 16.177 -13.047 1.00 34.41 225 ALA A C 1
ATOM 1726 O O . ALA A 1 225 ? 3.560 16.420 -14.249 1.00 34.41 225 ALA A O 1
ATOM 1727 N N . ALA A 1 226 ? 3.385 17.113 -12.136 1.00 32.41 226 ALA A N 1
ATOM 1728 C CA . ALA A 1 226 ? 3.266 18.532 -12.457 1.00 32.41 226 ALA A CA 1
ATOM 1729 C C . ALA A 1 226 ? 4.486 19.267 -11.885 1.00 32.41 226 ALA A C 1
ATOM 1731 O O . ALA A 1 226 ? 4.427 19.823 -10.793 1.00 32.41 226 ALA A O 1
ATOM 1732 N N . GLY A 1 227 ? 5.618 19.258 -12.601 1.00 31.23 227 GLY A N 1
ATOM 1733 C CA . GLY A 1 227 ? 6.755 20.087 -12.179 1.00 31.23 227 GLY A CA 1
ATOM 1734 C C . GLY A 1 227 ? 8.032 20.058 -13.018 1.00 31.23 227 GLY A C 1
ATOM 1735 O O . GLY A 1 227 ? 8.740 21.060 -13.056 1.00 31.23 227 GLY A O 1
ATOM 1736 N N . THR A 1 228 ? 8.351 18.979 -13.731 1.00 37.00 228 THR A N 1
ATOM 1737 C CA . THR A 1 228 ? 9.713 18.808 -14.288 1.00 37.00 228 THR A CA 1
ATOM 1738 C C . THR A 1 228 ? 9.827 19.028 -15.799 1.00 37.00 228 THR A C 1
ATOM 1740 O O . THR A 1 228 ? 10.879 19.465 -16.275 1.00 37.00 228 THR A O 1
ATOM 1743 N N . VAL A 1 229 ? 8.750 18.852 -16.575 1.00 38.75 229 VAL A N 1
ATOM 1744 C CA . VAL A 1 229 ? 8.798 19.033 -18.043 1.00 38.75 229 VAL A CA 1
ATOM 1745 C C . VAL A 1 229 ? 8.939 20.511 -18.450 1.00 38.75 229 VAL A C 1
ATOM 1747 O O . VAL A 1 229 ? 9.583 20.819 -19.454 1.00 38.75 229 VAL A O 1
ATOM 1750 N N . PHE A 1 230 ? 8.440 21.452 -17.640 1.00 33.19 230 PHE A N 1
ATOM 1751 C CA . PHE A 1 230 ? 8.557 22.888 -17.934 1.00 33.19 230 PHE A CA 1
ATOM 1752 C C . PHE 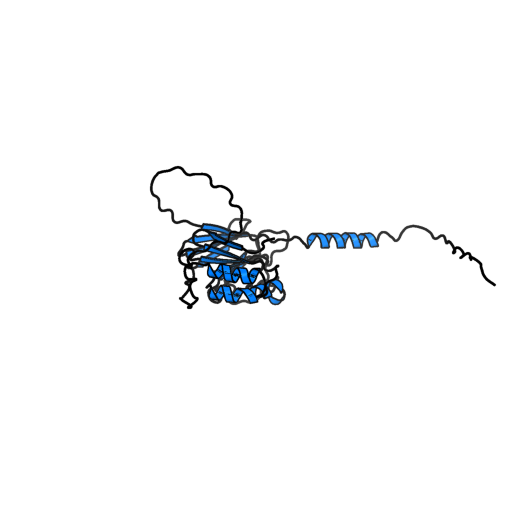A 1 230 ? 10.004 23.400 -17.794 1.00 33.19 230 PHE A C 1
ATOM 1754 O O . PHE A 1 230 ? 10.470 24.200 -18.605 1.00 33.19 230 PHE A O 1
ATOM 1761 N N . TRP A 1 231 ? 10.772 22.863 -16.841 1.00 32.84 231 TRP A N 1
ATOM 1762 C CA . TRP A 1 231 ? 12.150 23.303 -16.592 1.00 32.84 231 TRP A CA 1
ATOM 1763 C C . TRP A 1 231 ? 13.163 22.774 -17.616 1.00 32.84 231 TRP A C 1
ATOM 1765 O O . TRP A 1 231 ? 14.145 23.448 -17.936 1.00 32.84 231 TRP A O 1
ATOM 1775 N N . ARG A 1 232 ? 12.905 21.595 -18.197 1.00 39.09 232 ARG A N 1
ATOM 1776 C CA . ARG A 1 232 ? 13.762 21.020 -19.246 1.00 39.09 232 ARG A CA 1
ATOM 1777 C C . ARG A 1 232 ? 13.596 21.738 -20.593 1.00 39.09 232 ARG A C 1
ATOM 1779 O O . ARG A 1 232 ? 14.560 21.824 -21.350 1.00 39.09 232 ARG A O 1
ATOM 1786 N N . ARG A 1 233 ? 12.422 22.331 -20.856 1.00 40.47 233 ARG A N 1
ATOM 1787 C CA . ARG A 1 233 ? 12.161 23.153 -22.053 1.00 40.47 233 ARG A CA 1
ATOM 1788 C C . ARG A 1 233 ? 12.705 24.585 -21.927 1.00 40.47 233 ARG A C 1
ATOM 1790 O O . ARG A 1 233 ? 13.202 25.113 -22.915 1.00 40.47 233 ARG A O 1
ATOM 1797 N N . LEU A 1 234 ? 12.720 25.177 -20.724 1.00 37.53 234 LEU A N 1
ATOM 1798 C CA . LEU A 1 234 ? 13.305 26.513 -20.518 1.00 37.53 234 LEU A CA 1
ATOM 1799 C C . LEU A 1 234 ? 14.841 26.543 -20.608 1.00 37.53 234 LEU A C 1
ATOM 1801 O O . LEU A 1 234 ? 15.392 27.508 -21.133 1.00 37.53 234 LEU A O 1
ATOM 1805 N N . ARG A 1 235 ? 15.553 25.491 -20.176 1.00 42.12 235 ARG A N 1
ATOM 1806 C CA . ARG A 1 235 ? 17.022 25.435 -20.342 1.00 42.12 235 ARG A CA 1
ATOM 1807 C C . ARG A 1 235 ? 17.467 25.314 -21.804 1.00 42.12 235 ARG A C 1
ATOM 1809 O O . ARG A 1 235 ? 18.525 25.834 -22.144 1.00 42.12 235 ARG A O 1
ATOM 1816 N N . GLY A 1 236 ? 16.667 24.674 -22.661 1.00 39.59 236 GLY A N 1
ATOM 1817 C CA . GLY A 1 236 ? 16.955 24.563 -24.096 1.00 39.59 236 GLY A CA 1
ATOM 1818 C C . GLY A 1 236 ? 16.848 25.902 -24.832 1.00 39.59 236 GLY A C 1
ATOM 1819 O O . GLY A 1 236 ? 17.708 26.224 -25.646 1.00 39.59 236 GLY A O 1
ATOM 1820 N N . SER A 1 237 ? 15.846 26.722 -24.495 1.00 42.00 237 SER A N 1
ATOM 1821 C CA . SER A 1 237 ? 15.658 28.038 -25.124 1.00 42.00 237 SER A CA 1
ATOM 1822 C C . SER A 1 237 ? 16.623 29.114 -24.612 1.00 42.00 237 SER A C 1
ATOM 1824 O O . SER A 1 237 ? 17.025 29.968 -25.396 1.00 42.00 237 SER A O 1
ATOM 1826 N N . LEU A 1 238 ? 17.063 29.065 -23.347 1.00 37.03 238 LEU A N 1
ATOM 1827 C CA . LEU A 1 238 ? 18.044 30.030 -22.821 1.00 37.03 238 LEU A CA 1
ATOM 1828 C C . LEU A 1 238 ? 19.477 29.805 -23.336 1.00 37.03 238 LEU A C 1
ATOM 1830 O O . LEU A 1 238 ? 20.245 30.758 -23.414 1.00 37.03 238 LEU A O 1
ATOM 1834 N N . MET A 1 239 ? 19.839 28.578 -23.725 1.00 41.88 239 MET A N 1
ATOM 1835 C CA . MET A 1 239 ? 21.161 28.292 -24.304 1.00 41.88 239 MET A CA 1
ATOM 1836 C C . MET A 1 239 ? 21.229 28.582 -25.810 1.00 41.88 239 MET A C 1
ATOM 1838 O O . MET A 1 239 ? 22.302 28.904 -26.311 1.00 41.88 239 MET A O 1
ATOM 1842 N N . ALA A 1 240 ? 20.095 28.539 -26.520 1.00 42.03 240 ALA A N 1
ATOM 1843 C CA . ALA A 1 240 ? 20.014 28.940 -27.927 1.00 42.03 240 ALA A CA 1
ATOM 1844 C C . ALA A 1 240 ? 20.054 30.472 -28.107 1.00 42.03 240 ALA A C 1
ATOM 1846 O O . ALA A 1 240 ? 20.638 30.967 -29.066 1.00 42.03 240 ALA A O 1
ATOM 1847 N N . ALA A 1 241 ? 19.511 31.234 -27.149 1.00 39.28 241 ALA A N 1
ATOM 1848 C CA . ALA A 1 241 ? 19.508 32.698 -27.203 1.00 39.28 241 ALA A CA 1
ATOM 1849 C C . ALA A 1 241 ? 20.901 33.334 -26.998 1.00 39.28 241 ALA A C 1
ATOM 1851 O O . ALA A 1 241 ? 21.129 34.457 -27.435 1.00 39.28 241 ALA A O 1
ATOM 1852 N N . HIS A 1 242 ? 21.859 32.623 -26.388 1.00 35.81 242 HIS A N 1
ATOM 1853 C CA . HIS A 1 242 ? 23.216 33.144 -26.171 1.00 35.81 242 HIS A CA 1
ATOM 1854 C C . HIS A 1 242 ? 24.193 32.915 -27.338 1.00 35.81 242 HIS A C 1
ATOM 1856 O O . HIS A 1 242 ? 25.306 33.442 -27.291 1.00 35.81 242 HIS A O 1
ATOM 1862 N N . SER A 1 243 ? 23.810 32.177 -28.390 1.00 36.69 243 SER A N 1
ATOM 1863 C CA . SER A 1 243 ? 24.670 31.967 -29.569 1.00 36.69 243 SER A CA 1
ATOM 1864 C C . SER A 1 243 ? 24.344 32.859 -30.770 1.00 36.69 243 SER A C 1
ATOM 1866 O O . SER A 1 243 ? 25.172 32.949 -31.673 1.00 36.69 243 SER A O 1
ATOM 1868 N N . GLU A 1 244 ? 23.191 33.535 -30.798 1.00 36.81 244 GLU A N 1
ATOM 1869 C CA . GLU A 1 244 ? 22.791 34.385 -31.936 1.00 36.81 244 GLU A CA 1
ATOM 1870 C C . GLU A 1 244 ? 23.121 35.880 -31.766 1.00 36.81 244 GLU A C 1
ATOM 1872 O O . GLU A 1 244 ? 23.128 36.624 -32.743 1.00 36.81 244 GLU A O 1
ATOM 1877 N N . GLU A 1 245 ? 23.525 36.337 -30.578 1.00 34.88 245 GLU A N 1
ATOM 1878 C CA . GLU A 1 245 ? 23.824 37.757 -30.314 1.00 34.88 245 GLU A CA 1
ATOM 1879 C C . GLU A 1 245 ? 25.323 38.110 -30.478 1.00 34.88 245 GLU A C 1
ATOM 1881 O O . GLU A 1 245 ? 25.915 38.846 -29.689 1.00 34.88 245 GLU A O 1
ATOM 1886 N N . ARG A 1 246 ? 25.989 37.552 -31.501 1.00 35.66 246 ARG A N 1
ATOM 1887 C CA . ARG A 1 246 ? 27.396 37.877 -31.840 1.00 35.66 246 ARG A CA 1
ATOM 1888 C C . ARG A 1 246 ? 27.649 38.236 -33.301 1.00 35.66 246 ARG A C 1
ATOM 1890 O O . ARG A 1 246 ? 28.795 38.209 -33.745 1.00 35.66 246 ARG A O 1
ATOM 1897 N N . GLN A 1 247 ? 26.623 38.639 -34.045 1.00 39.28 247 GLN A N 1
ATOM 1898 C CA . GLN A 1 247 ? 26.816 39.275 -35.350 1.00 39.28 247 GLN A CA 1
ATOM 1899 C C . GLN A 1 247 ? 25.818 40.415 -35.546 1.00 39.28 247 GLN A C 1
ATOM 1901 O O . GLN A 1 247 ? 24.695 40.196 -35.980 1.00 39.28 247 GLN A O 1
ATOM 1906 N N . GLY A 1 248 ? 26.231 41.650 -35.250 1.00 30.97 248 GLY A N 1
ATOM 1907 C CA . GLY A 1 248 ? 25.419 42.805 -35.621 1.00 30.97 248 GLY A CA 1
ATOM 1908 C C . GLY A 1 248 ? 25.739 44.107 -34.901 1.00 30.97 248 GLY A C 1
ATOM 1909 O O . GLY A 1 248 ? 25.160 44.405 -33.870 1.00 30.97 248 GLY A O 1
ATOM 1910 N N . PHE A 1 249 ? 26.526 44.939 -35.581 1.00 26.28 249 PHE A N 1
ATOM 1911 C CA . PHE A 1 249 ? 26.419 46.402 -35.587 1.00 26.28 249 PHE A CA 1
ATOM 1912 C C . PHE A 1 249 ? 27.325 47.256 -34.682 1.00 26.28 249 PHE A C 1
ATOM 1914 O O . PHE A 1 249 ? 27.772 46.888 -33.603 1.00 26.28 249 PHE A O 1
ATOM 1921 N N . LYS A 1 250 ? 27.667 48.405 -35.274 1.00 29.50 250 LYS A N 1
ATOM 1922 C CA . LYS A 1 250 ? 28.825 49.270 -35.053 1.00 29.50 250 LYS A CA 1
ATOM 1923 C C . LYS A 1 250 ? 28.599 50.295 -33.939 1.00 29.50 250 LYS A C 1
ATOM 1925 O O . LYS A 1 250 ? 27.497 50.781 -33.723 1.00 29.50 250 LYS A O 1
ATOM 1930 N N . THR A 1 251 ? 29.713 50.676 -33.325 1.00 27.00 251 THR A N 1
ATOM 1931 C CA . THR A 1 251 ? 29.914 51.760 -32.359 1.00 27.00 251 THR A CA 1
ATOM 1932 C C . THR A 1 251 ? 29.538 53.147 -32.891 1.00 27.00 251 THR A C 1
ATOM 1934 O O . THR A 1 251 ? 29.964 53.528 -33.982 1.00 27.00 251 THR A O 1
ATOM 1937 N N . THR A 1 252 ? 28.877 53.965 -32.069 1.00 28.77 252 THR A N 1
ATOM 1938 C CA . THR A 1 252 ? 29.004 55.434 -32.113 1.00 28.77 252 THR A CA 1
ATOM 1939 C C . THR A 1 252 ? 28.861 56.001 -30.694 1.00 28.77 252 THR A C 1
ATOM 1941 O O . THR A 1 252 ? 27.931 55.650 -29.974 1.00 28.77 252 THR A O 1
ATOM 1944 N N . GLN A 1 253 ? 29.844 56.804 -30.277 1.00 28.06 253 GLN A N 1
ATOM 1945 C CA . GLN A 1 253 ? 29.960 57.460 -28.966 1.00 28.06 253 GLN A CA 1
ATOM 1946 C C . GLN A 1 253 ? 28.957 58.612 -28.789 1.00 28.06 253 GLN A C 1
ATOM 1948 O O . GLN A 1 253 ? 28.664 59.321 -29.749 1.00 28.06 253 GLN A O 1
ATOM 1953 N N . ALA A 1 254 ? 28.574 58.888 -27.538 1.00 28.22 254 ALA A N 1
ATOM 1954 C CA . ALA A 1 254 ? 28.118 60.206 -27.091 1.00 28.22 254 ALA A CA 1
ATOM 1955 C C . ALA A 1 254 ? 28.680 60.517 -25.686 1.00 28.22 254 ALA A C 1
ATOM 1957 O O . ALA A 1 254 ? 28.578 59.700 -24.772 1.00 28.22 254 ALA A O 1
ATOM 1958 N N . SER A 1 255 ? 29.311 61.688 -25.562 1.00 32.62 255 SER A N 1
ATOM 1959 C CA . SER A 1 255 ? 29.903 62.290 -24.352 1.00 32.62 255 SER A CA 1
ATOM 1960 C C . SER A 1 255 ? 28.850 62.978 -23.452 1.00 32.62 255 SER A C 1
ATOM 1962 O O . SER A 1 255 ? 27.722 63.181 -23.902 1.00 32.62 255 SER A O 1
ATOM 1964 N N . PRO A 1 256 ? 29.183 63.343 -22.190 1.00 34.97 256 PRO A N 1
ATOM 1965 C CA . PRO A 1 256 ? 28.203 63.644 -21.144 1.00 34.97 256 PRO A CA 1
ATOM 1966 C C . PRO A 1 256 ? 27.738 65.109 -21.138 1.00 34.97 256 PRO A C 1
ATOM 1968 O O . PRO A 1 256 ? 28.497 66.017 -21.477 1.00 34.97 256 PRO A O 1
ATOM 1971 N N . ALA A 1 257 ? 26.497 65.337 -20.699 1.00 32.91 257 ALA A N 1
ATOM 1972 C CA . ALA A 1 257 ? 25.930 66.669 -20.515 1.00 32.91 257 ALA A CA 1
ATOM 1973 C C . ALA A 1 257 ? 26.096 67.179 -19.071 1.00 32.91 257 ALA A C 1
ATOM 1975 O O . ALA A 1 257 ? 25.838 66.485 -18.090 1.00 32.91 257 ALA A O 1
ATOM 1976 N N . VAL A 1 258 ? 26.546 68.428 -19.040 1.00 34.88 258 VAL A N 1
ATOM 1977 C CA . VAL A 1 258 ? 26.848 69.390 -17.976 1.00 34.88 258 VAL A CA 1
ATOM 1978 C C . VAL A 1 258 ? 25.762 69.550 -16.898 1.00 34.88 258 VAL A C 1
ATOM 1980 O O . VAL A 1 258 ? 24.574 69.637 -17.194 1.00 34.88 258 VAL A O 1
ATOM 1983 N N . VAL A 1 259 ? 26.218 69.688 -15.647 1.00 35.75 259 VAL A N 1
ATOM 1984 C CA . VAL A 1 259 ? 25.461 70.170 -14.479 1.00 35.75 259 VAL A CA 1
ATOM 1985 C C . VAL A 1 259 ? 25.465 71.703 -14.486 1.00 35.75 259 VAL A C 1
ATOM 1987 O O . VAL A 1 259 ? 26.532 72.312 -14.515 1.00 35.75 259 VAL A O 1
ATOM 1990 N N . GLY A 1 260 ? 24.276 72.312 -14.474 1.00 32.78 260 GLY A N 1
ATOM 1991 C CA . GLY A 1 260 ? 24.065 73.758 -14.392 1.00 32.78 260 GLY A CA 1
ATOM 1992 C C . GLY A 1 260 ? 23.554 74.180 -13.014 1.00 32.78 260 GLY A C 1
ATOM 1993 O O . GLY A 1 260 ? 22.583 73.628 -12.503 1.00 32.78 260 GLY A O 1
ATOM 1994 N N . SER A 1 261 ? 24.261 75.145 -12.443 1.00 35.03 261 SER A N 1
ATOM 1995 C CA . SER A 1 261 ? 24.154 75.753 -11.119 1.00 35.03 261 SER A CA 1
ATOM 1996 C C . SER A 1 261 ? 22.885 76.590 -10.912 1.00 35.03 261 SER A C 1
ATOM 1998 O O . SER A 1 261 ? 22.398 77.225 -11.844 1.00 35.03 261 SER A O 1
ATOM 2000 N N . VAL A 1 262 ? 22.431 76.686 -9.658 1.00 37.81 262 VAL A N 1
ATOM 2001 C CA . VAL A 1 262 ? 21.568 77.772 -9.161 1.00 37.81 262 VAL A CA 1
ATOM 2002 C C . VAL A 1 262 ? 22.365 78.547 -8.109 1.00 37.81 262 VAL A C 1
ATOM 2004 O O . VAL A 1 262 ? 22.839 77.965 -7.135 1.00 37.81 262 VAL A O 1
ATOM 2007 N N . GLU A 1 263 ? 22.539 79.848 -8.339 1.00 37.94 263 GLU A N 1
ATOM 2008 C CA . GLU A 1 263 ? 23.083 80.824 -7.388 1.00 37.94 263 GLU A CA 1
ATOM 2009 C C . GLU A 1 263 ? 22.042 81.203 -6.322 1.00 37.94 263 GLU A C 1
ATOM 2011 O O . GLU A 1 263 ? 20.889 81.462 -6.655 1.00 37.94 263 GLU A O 1
ATOM 2016 N N . SER A 1 264 ? 22.471 81.317 -5.059 1.00 33.50 264 SER A N 1
ATOM 2017 C CA . SER A 1 264 ? 22.451 82.581 -4.295 1.00 33.50 264 SER A CA 1
ATOM 2018 C C . SER A 1 264 ? 22.982 82.358 -2.870 1.00 33.50 264 SER A C 1
ATOM 2020 O O . SER A 1 264 ? 22.389 81.574 -2.131 1.00 33.50 264 SER A O 1
ATOM 2022 N N . GLN A 1 265 ? 24.051 83.057 -2.472 1.00 32.31 265 GLN A N 1
ATOM 2023 C CA . GLN A 1 265 ? 24.063 84.063 -1.389 1.00 32.31 265 GLN A CA 1
ATOM 2024 C C . GLN A 1 265 ? 25.494 84.441 -0.949 1.00 32.31 265 GLN A C 1
ATOM 2026 O O . GLN A 1 265 ? 26.349 83.571 -0.808 1.00 32.31 265 GLN A O 1
ATOM 2031 N N . SER A 1 266 ? 25.623 85.756 -0.697 1.00 41.34 266 SER A N 1
ATOM 2032 C CA . SER A 1 266 ? 26.688 86.585 -0.088 1.00 41.34 266 SER A CA 1
ATOM 2033 C C . SER A 1 266 ? 28.013 86.754 -0.821 1.00 41.34 266 SER A C 1
ATOM 2035 O O . SER A 1 266 ? 28.808 85.792 -0.830 1.00 41.34 266 SER A O 1
#

Foldseek 3Di:
DPQWDWDDDFQAIETEDELPDDAPCPDPRLVVLLVSLLPDDCVGHLAYEYEYADWPDDFFPPPPVVVSVSSVSNCVSPVVSCVLSVHQEYEYAPQLWWWWWDQDNNYIYTYQNVADDPDAFTPDGDDDPGTPDIGRPARWWKKWKDASFKIKMFIAGPPPRDTRDIDMDGRDDNDPPPDDRPPPDDDDDDDDDDDDDDDDDDDDDDDDDPDRDIDIDTDRSHDPPPDDPVVVVVVVVVVVVVPPPPDDDDDDDDDDDDDDDDDDDD

Sequence (266 aa):
GNSFYGLQLGCVHLIALNPYTESSEASPQHQWLEQELARVDRGVTPHLLLLTHAPWEHSSRVHQIEDERATTRLRYASEPLLKQARIDAIFSGHVHAYERSHPIDGVRHFVAGHGGNGEELYDRWLSSEHSALRAGDHYGWGILRLQPSLASWQARRSHDGEVVDTAQWVPRSRRDTGMPSPSAADGQTGAAGAAAAPSPGEPKDGSSSSTVPIAVVAVVLLGLAAGTVFWRRLRGSLMAAHSEERQGFKTTQASPAVVGSVESQS

Radius of gyration: 28.51 Å; chains: 1; bounding box: 70×100×62 Å